Protein AF-A0A7R9VD72-F1 (afdb_monomer_lite)

pLDDT: mean 83.57, std 15.91, range [37.59, 98.44]

Foldseek 3Di:
DLQKKKWQDDFQPPPDQVLVQVLLVVLFPAGFPDKDWQFPLLVLVVLVVQLVVLLVLLCVLLPDPCPPSPDLVVLVVSLVVSVVVVVVVVVVPPDDDPDPPDPVCPPCVVPPSPDRSVVSSVSNVVSVVVSVVSVPDDTTTRMMMIGTPDSVSVVSSCVLLVDDVVCLVVVPLVPDDPSSASVSGRTDMDDDDDPVPDPSSCSNPDVVNVVVVVVVVVVVVVVVVVVVVVVVVVVVVVVVVVVVD

Radius of gyration: 28.64 Å; chains: 1; bounding box: 85×30×78 Å

Secondary structure (DSSP, 8-state):
--SEEEESS--TT---HHHHHHHHHTT-SSPEEEEEEEE--HHHHHHHHHHHHHHHHHHHHS-S--S--S-HHHHHHHHHHHHHHHHHHHHT--SS-TT-SSSHHHHHGGG-TT--HHHHHHHHHHHHHHHHHHHTSPPPEEEEEEEESSHHHHHHHHHHT---HHHHHHT-GGGS-GGGEETTEE--EEPPPPGGG--GGGTT--HHHHHHHHHHHHHHHHHHHHHHHHHHHHHHHHHHHHHT-

Organism: NCBI:txid2749911

Sequence (245 aa):
ADYTVRVRNPPPDAYDPDVWKEYFEQFSEGPVTAVTVALDNAPLLSALVQRRMYTEKLRLKISGSVEDMDNPERVTEKVKAHIRDRESKGASGVCGGHIWKPVKSCIFHPMGLFLPAEELVKHIVKWTNKVKELQKRKYKVVNVFVTFEMKKDQILALESTAVSQINLWKKKADAVHFDALFDGKLLDVSKPKEPSTIRWMDLHVKIGKKLGLWLFTLFVMFCIMAVASYVFSLVRDYSIIFYSA

Structure (mmCIF, N/CA/C/O backbone):
data_AF-A0A7R9VD72-F1
#
_entry.id   AF-A0A7R9VD72-F1
#
loop_
_atom_site.group_PDB
_atom_site.id
_atom_site.type_symbol
_atom_site.label_atom_id
_atom_site.label_alt_id
_atom_site.label_comp_id
_atom_site.label_asym_id
_atom_site.label_entity_id
_atom_site.label_seq_id
_atom_site.pdbx_PDB_ins_code
_atom_site.Cartn_x
_atom_site.Cartn_y
_atom_site.Cartn_z
_atom_site.occupancy
_atom_site.B_iso_or_equiv
_atom_site.auth_seq_id
_atom_site.auth_comp_id
_atom_site.auth_asym_id
_atom_site.auth_atom_id
_atom_site.pdbx_PDB_model_num
ATOM 1 N N . ALA A 1 1 ? -6.353 13.989 8.786 1.00 75.50 1 ALA A N 1
ATOM 2 C CA . ALA A 1 1 ? -7.654 13.301 8.646 1.00 75.50 1 ALA A CA 1
ATOM 3 C C . ALA A 1 1 ? -8.323 13.322 10.010 1.00 75.50 1 ALA A C 1
ATOM 5 O O . ALA A 1 1 ? -7.960 12.541 10.884 1.00 75.50 1 ALA A O 1
ATOM 6 N N . ASP A 1 2 ? -9.185 14.312 10.228 1.00 88.75 2 ASP A N 1
ATOM 7 C CA . ASP A 1 2 ? -9.681 14.667 11.567 1.00 88.75 2 ASP A CA 1
ATOM 8 C C . ASP A 1 2 ? -10.985 13.978 11.957 1.00 88.75 2 ASP A C 1
ATOM 10 O O . ASP A 1 2 ? -11.437 14.136 13.079 1.00 88.75 2 ASP A O 1
ATOM 14 N N . TYR A 1 3 ? -11.535 13.172 11.055 1.00 94.75 3 TYR A N 1
ATOM 15 C CA . TYR A 1 3 ? -12.780 12.433 11.253 1.00 94.75 3 TYR A CA 1
ATOM 16 C C . TYR A 1 3 ? -12.584 10.926 11.111 1.00 94.75 3 TYR A C 1
ATOM 18 O O . TYR A 1 3 ? -13.532 10.163 11.198 1.00 94.75 3 TYR A O 1
ATOM 26 N N . THR A 1 4 ? -11.355 10.478 10.849 1.00 95.75 4 THR A N 1
ATOM 27 C CA . THR A 1 4 ? -11.080 9.083 10.505 1.00 95.75 4 THR A CA 1
ATOM 28 C C . THR A 1 4 ? -10.241 8.424 11.582 1.00 95.75 4 THR A C 1
ATOM 30 O O . THR A 1 4 ? -9.308 9.021 12.121 1.00 95.75 4 THR A O 1
ATOM 33 N N . VAL A 1 5 ? -10.529 7.162 11.843 1.00 95.56 5 VAL A N 1
ATOM 34 C CA . VAL A 1 5 ? -9.764 6.267 12.698 1.00 95.56 5 VAL A CA 1
ATOM 35 C C . VAL A 1 5 ? -9.213 5.127 11.846 1.00 95.56 5 VAL A C 1
ATOM 37 O O . VAL A 1 5 ? -9.837 4.709 10.874 1.00 95.56 5 VAL A O 1
ATOM 40 N N . ARG A 1 6 ? -8.009 4.646 12.167 1.00 95.50 6 ARG A N 1
ATOM 41 C CA . ARG A 1 6 ? -7.359 3.540 11.460 1.00 95.50 6 ARG A CA 1
ATOM 42 C C . ARG A 1 6 ? -7.110 2.364 12.389 1.00 95.50 6 ARG A C 1
ATOM 44 O O . ARG A 1 6 ? -6.358 2.495 13.352 1.00 95.50 6 ARG A O 1
ATOM 51 N N . VAL A 1 7 ? -7.599 1.202 11.980 1.00 95.06 7 VAL A N 1
ATOM 52 C CA . VAL A 1 7 ? -7.290 -0.108 12.560 1.00 95.06 7 VAL A CA 1
ATOM 53 C C . VAL A 1 7 ? -6.115 -0.733 11.806 1.00 95.06 7 VAL A C 1
ATOM 55 O O . VAL A 1 7 ? -6.145 -0.819 10.576 1.00 95.06 7 VAL A O 1
ATOM 58 N N . ARG A 1 8 ? -5.058 -1.148 12.516 1.00 92.00 8 ARG A N 1
ATOM 59 C CA . ARG A 1 8 ? -3.802 -1.670 11.924 1.00 92.00 8 ARG A CA 1
ATOM 60 C C . ARG A 1 8 ? -3.663 -3.188 11.939 1.00 92.00 8 ARG A C 1
ATOM 62 O O . ARG A 1 8 ? -2.803 -3.725 11.244 1.00 92.00 8 ARG A O 1
ATOM 69 N N . ASN A 1 9 ? -4.450 -3.875 12.757 1.00 92.38 9 ASN A N 1
ATOM 70 C CA . ASN A 1 9 ? -4.380 -5.322 12.957 1.00 92.38 9 ASN A CA 1
ATOM 71 C C . ASN A 1 9 ? -5.759 -6.013 12.818 1.00 92.38 9 ASN A C 1
ATOM 73 O O . ASN A 1 9 ? -6.067 -6.887 13.637 1.00 92.38 9 ASN A O 1
ATOM 77 N N . PRO A 1 10 ? -6.580 -5.685 11.803 1.00 94.25 10 PRO A N 1
ATOM 78 C CA . PRO A 1 10 ? -7.885 -6.320 11.631 1.00 94.25 10 PRO A CA 1
ATOM 79 C C . PRO A 1 10 ? -7.757 -7.853 11.502 1.00 94.25 10 PRO A C 1
ATOM 81 O O . PRO A 1 10 ? -6.678 -8.365 11.156 1.00 94.25 10 PRO A O 1
ATOM 84 N N . PRO A 1 11 ? -8.807 -8.629 11.820 1.00 94.06 11 PRO A N 1
ATOM 85 C CA . PRO A 1 11 ? -8.887 -10.025 11.401 1.00 94.06 11 PRO A CA 1
ATOM 86 C C . PRO A 1 11 ? -8.722 -10.135 9.872 1.00 94.06 11 PRO A C 1
ATOM 88 O O . PRO A 1 11 ? -9.190 -9.264 9.137 1.00 94.06 11 PRO A O 1
ATOM 91 N N . PRO A 1 12 ? -7.997 -11.149 9.365 1.00 93.44 12 PRO A N 1
ATOM 92 C CA . PRO A 1 12 ? -7.637 -11.234 7.947 1.00 93.44 12 PRO A CA 1
ATOM 93 C C . PRO A 1 12 ? -8.834 -11.465 7.011 1.00 93.44 12 PRO A C 1
ATOM 95 O O . PRO A 1 12 ? -8.685 -11.309 5.799 1.00 93.44 12 PRO A O 1
ATOM 98 N N . ASP A 1 13 ? -9.966 -11.869 7.571 1.00 94.25 13 ASP A N 1
ATOM 99 C CA . ASP A 1 13 ? -11.222 -12.285 6.957 1.00 94.25 13 ASP A CA 1
ATOM 100 C C . ASP A 1 13 ? -12.393 -11.320 7.213 1.00 94.25 13 ASP A C 1
ATOM 102 O O . ASP A 1 13 ? -13.475 -11.519 6.666 1.00 94.25 13 ASP A O 1
ATOM 106 N N . ALA A 1 14 ? -12.168 -10.238 7.961 1.00 94.38 14 ALA A N 1
ATOM 107 C CA . ALA A 1 14 ? -13.169 -9.212 8.247 1.00 94.38 14 ALA A CA 1
ATOM 108 C C . ALA A 1 14 ? -13.360 -8.246 7.059 1.00 94.38 14 ALA A C 1
ATOM 110 O O . ALA A 1 14 ? -12.967 -7.077 7.111 1.00 94.38 14 ALA A O 1
ATOM 111 N N . TYR A 1 15 ? -13.916 -8.763 5.959 1.00 95.31 15 TYR A N 1
ATOM 112 C CA . TYR A 1 15 ? -14.168 -8.021 4.715 1.00 95.31 15 TYR A CA 1
ATOM 113 C C . TYR A 1 15 ? -15.406 -7.131 4.764 1.00 95.31 15 TYR A C 1
ATOM 115 O O . TYR A 1 15 ? -15.494 -6.191 3.976 1.00 95.31 15 TYR A O 1
ATOM 123 N N . ASP A 1 16 ? -16.352 -7.471 5.634 1.00 96.25 16 ASP A N 1
ATOM 124 C CA . ASP A 1 16 ? -17.666 -6.852 5.678 1.00 96.25 16 ASP A CA 1
ATOM 125 C C . ASP A 1 16 ? -17.593 -5.464 6.338 1.00 96.25 16 ASP A C 1
ATOM 127 O O . ASP A 1 16 ? -17.246 -5.380 7.519 1.00 96.25 16 ASP A O 1
ATOM 131 N N . PRO A 1 17 ? -17.855 -4.369 5.599 1.00 96.50 17 PRO A N 1
ATOM 132 C CA . PRO A 1 17 ? -17.831 -3.023 6.159 1.00 96.50 17 PRO A CA 1
ATOM 133 C C . PRO A 1 17 ? -18.926 -2.791 7.205 1.00 96.50 17 PRO A C 1
ATOM 135 O O . PRO A 1 17 ? -18.719 -1.948 8.078 1.00 96.50 17 PRO A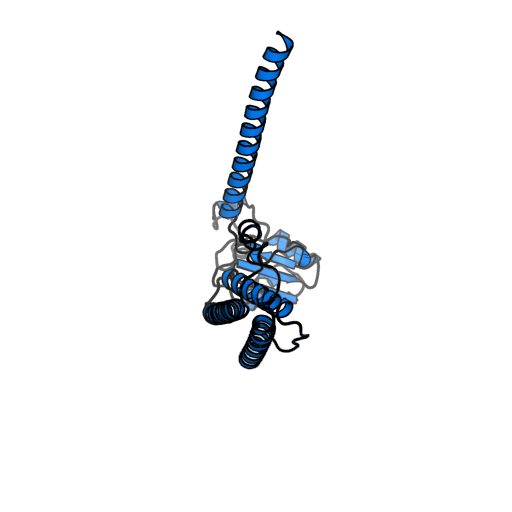 O 1
ATOM 138 N N . ASP A 1 18 ? -20.041 -3.521 7.149 1.00 96.50 18 ASP A N 1
ATOM 139 C CA . ASP A 1 18 ? -21.180 -3.302 8.044 1.00 96.50 18 ASP A CA 1
ATOM 140 C C . ASP A 1 18 ? -20.850 -3.759 9.471 1.00 96.50 18 ASP A C 1
ATOM 142 O O . ASP A 1 18 ? -21.101 -3.030 10.426 1.00 96.50 18 ASP A O 1
ATOM 146 N N . VAL A 1 19 ? -20.119 -4.868 9.619 1.00 96.00 19 VAL A N 1
ATOM 147 C CA . VAL A 1 19 ? -19.618 -5.344 10.924 1.00 96.00 19 VAL A CA 1
ATOM 148 C C . VAL A 1 19 ? -18.693 -4.313 11.584 1.00 96.00 19 VAL A C 1
ATOM 150 O O . VAL A 1 19 ? -18.737 -4.087 12.793 1.00 96.00 19 VAL A O 1
ATOM 153 N N . TRP A 1 20 ? -17.843 -3.652 10.792 1.00 96.25 20 TRP A N 1
ATOM 154 C CA . TRP A 1 20 ? -16.991 -2.572 11.296 1.00 96.25 20 TRP A CA 1
ATOM 155 C C . TRP A 1 20 ? -17.803 -1.341 11.681 1.00 96.25 20 TRP A C 1
ATOM 157 O O . TRP A 1 20 ? -17.472 -0.676 12.659 1.00 96.25 20 TRP A O 1
ATOM 167 N N . LYS A 1 21 ? -18.840 -1.027 1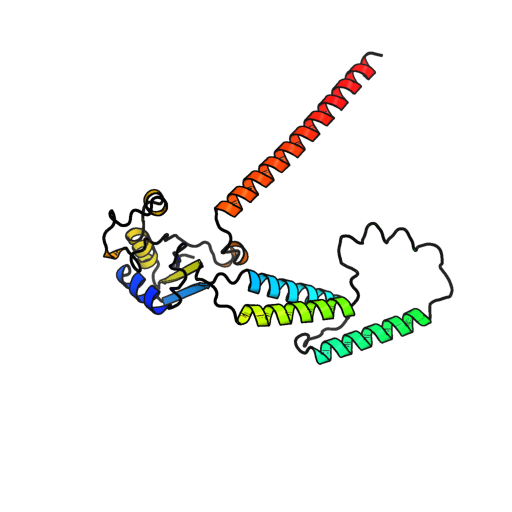0.905 1.00 96.31 21 LYS A N 1
ATOM 168 C CA . LYS A 1 21 ? -19.733 0.092 11.172 1.00 96.31 21 LYS A CA 1
ATOM 169 C C . LYS A 1 21 ? -20.440 -0.101 12.515 1.00 96.31 21 LYS A C 1
ATOM 171 O O . LYS A 1 21 ? -20.259 0.733 13.394 1.00 96.31 21 LYS A O 1
ATOM 176 N N . GLU A 1 22 ? -21.122 -1.229 12.699 1.00 95.00 22 GLU A N 1
ATOM 177 C CA . GLU A 1 22 ? -21.830 -1.582 13.938 1.00 95.00 22 GLU A CA 1
ATOM 178 C C . GLU A 1 22 ? -20.897 -1.551 15.155 1.00 95.00 22 GLU A C 1
ATOM 180 O O . GLU A 1 22 ? -21.218 -0.961 16.186 1.00 95.00 22 GLU A O 1
ATOM 185 N N . TYR A 1 23 ? -19.692 -2.115 15.018 1.00 94.88 23 TYR A N 1
ATOM 186 C CA . TYR A 1 23 ? -18.709 -2.108 16.098 1.00 94.88 23 TYR A CA 1
ATOM 187 C C . TYR A 1 23 ? -18.242 -0.702 16.485 1.00 94.88 23 TYR A C 1
ATOM 189 O O . TYR A 1 23 ? -17.965 -0.466 17.654 1.00 94.88 23 TYR A O 1
ATOM 197 N N . PHE A 1 24 ? -18.079 0.227 15.541 1.00 95.19 24 PHE A N 1
ATOM 198 C CA . PHE A 1 24 ? -17.607 1.574 15.874 1.00 95.19 24 PHE A CA 1
ATOM 199 C C . PHE A 1 24 ? -18.732 2.524 16.288 1.00 95.19 24 PHE A C 1
ATOM 201 O O . PHE A 1 24 ? -18.457 3.464 17.031 1.00 95.19 24 PHE A O 1
ATOM 208 N N . GLU A 1 25 ? -19.974 2.252 15.884 1.00 95.12 25 GLU A N 1
ATOM 209 C CA . GLU A 1 25 ? -21.150 3.019 16.310 1.00 95.12 25 GLU A CA 1
ATOM 210 C C . GLU A 1 25 ? -21.431 2.889 17.812 1.00 95.12 25 GLU A C 1
ATOM 212 O O . GLU A 1 25 ? -21.937 3.829 18.411 1.00 95.12 25 GLU A O 1
ATOM 217 N N . GLN A 1 26 ? -21.020 1.797 18.469 1.00 93.50 26 GLN A N 1
ATOM 218 C CA . GLN A 1 26 ? -21.159 1.674 19.931 1.00 93.50 26 GLN A CA 1
ATOM 219 C C . GLN A 1 26 ? -20.273 2.660 20.721 1.00 93.50 26 GLN A C 1
ATOM 221 O O . GLN A 1 26 ? -20.503 2.889 21.908 1.00 93.50 26 GLN A O 1
ATOM 226 N N . PHE A 1 27 ? -19.238 3.218 20.083 1.00 91.50 27 PHE A N 1
ATOM 227 C CA . PHE A 1 27 ? -18.280 4.137 20.705 1.00 91.50 27 PHE A CA 1
ATOM 228 C C . PHE A 1 27 ? -18.488 5.600 20.290 1.00 91.50 27 PHE A C 1
ATOM 230 O O . PHE A 1 27 ? -17.709 6.466 20.698 1.00 91.50 27 PHE A O 1
ATOM 237 N N . SER A 1 28 ? -19.502 5.879 19.469 1.00 91.88 28 SER A N 1
ATOM 238 C CA . SER A 1 28 ? -19.842 7.218 18.993 1.00 91.88 28 SER A CA 1
ATOM 239 C C . SER A 1 28 ? -21.269 7.600 19.369 1.00 91.88 28 SER A C 1
ATOM 241 O O . SER A 1 28 ? -22.138 6.753 19.538 1.00 91.88 28 SER A O 1
ATOM 243 N N . GLU A 1 29 ? -21.518 8.902 19.510 1.00 91.62 29 GLU A N 1
ATOM 244 C CA . GLU A 1 29 ? -22.884 9.414 19.676 1.00 91.62 29 GLU A CA 1
ATOM 245 C C . GLU A 1 29 ? -23.566 9.578 18.306 1.00 91.62 29 GLU A C 1
ATOM 247 O O . GLU A 1 29 ? -24.786 9.456 18.196 1.00 91.62 29 GLU A O 1
ATOM 252 N N . GLY A 1 30 ? -22.775 9.859 17.262 1.00 91.94 30 GLY A N 1
ATOM 253 C CA . GLY A 1 30 ? -23.219 9.979 15.875 1.00 91.94 30 GLY A CA 1
ATOM 254 C C . GLY A 1 30 ? -23.002 8.717 15.025 1.00 91.94 30 GLY A C 1
ATOM 255 O O . GLY A 1 30 ? -22.316 7.779 15.447 1.00 91.94 30 GLY A O 1
ATOM 256 N N . PRO A 1 31 ? -23.561 8.695 13.799 1.00 94.44 31 PRO A N 1
ATOM 257 C CA . PRO A 1 31 ? -23.407 7.581 12.873 1.00 94.44 31 PRO A CA 1
ATOM 258 C C . PRO A 1 31 ? -22.009 7.538 12.242 1.00 94.44 31 PRO A C 1
ATOM 260 O O . PRO A 1 31 ? -21.349 8.558 12.005 1.00 94.44 31 PRO A O 1
ATOM 263 N N . VAL A 1 32 ? -21.576 6.333 11.872 1.00 96.31 32 VAL A N 1
ATOM 264 C CA . VAL A 1 32 ? -20.370 6.145 11.059 1.00 96.31 32 VAL A CA 1
ATOM 265 C C . VAL A 1 32 ? -20.712 6.424 9.593 1.00 96.31 32 VAL A C 1
ATOM 267 O O . VAL A 1 32 ? -21.549 5.755 8.986 1.00 96.31 32 VAL A O 1
ATOM 270 N N . THR A 1 33 ? -20.038 7.411 8.996 1.00 96.00 33 THR A N 1
ATOM 271 C CA . THR A 1 33 ? -20.308 7.875 7.627 1.00 96.00 33 THR A CA 1
ATOM 272 C C . THR A 1 33 ? -19.800 6.904 6.568 1.00 96.00 33 THR A C 1
ATOM 274 O O . THR A 1 33 ? -20.470 6.664 5.566 1.00 96.00 33 THR A O 1
ATOM 277 N N . ALA A 1 34 ? -18.583 6.382 6.742 1.00 96.19 34 ALA A N 1
ATOM 278 C CA . ALA A 1 34 ? -17.965 5.514 5.747 1.00 96.19 34 ALA A CA 1
ATOM 279 C C . ALA A 1 34 ? -16.928 4.580 6.367 1.00 96.19 34 ALA A C 1
ATOM 281 O O . ALA A 1 34 ? -16.115 4.989 7.197 1.00 96.19 34 ALA A O 1
ATOM 282 N N . VAL A 1 35 ? -16.890 3.345 5.871 1.00 97.19 35 VAL A N 1
ATOM 283 C CA . VAL A 1 35 ? -15.866 2.354 6.208 1.00 97.19 35 VAL A CA 1
ATOM 284 C C . VAL A 1 35 ? -15.105 1.984 4.942 1.00 97.19 35 VAL A C 1
ATOM 286 O O . VAL A 1 35 ? -15.683 1.607 3.928 1.00 97.19 35 VAL A O 1
ATOM 289 N N . THR A 1 36 ? -13.780 2.096 4.988 1.00 95.75 36 THR A N 1
ATOM 290 C CA . THR A 1 36 ? -12.881 1.696 3.903 1.00 95.75 36 THR A CA 1
ATOM 291 C C . THR A 1 36 ? -11.971 0.570 4.372 1.00 95.75 36 THR A C 1
ATOM 293 O O . THR A 1 36 ? -11.089 0.765 5.211 1.00 95.75 36 THR A O 1
ATOM 296 N N . VAL A 1 37 ? -12.149 -0.610 3.783 1.00 96.12 37 VAL A N 1
ATOM 297 C CA . VAL A 1 37 ? -11.354 -1.806 4.078 1.00 96.12 37 VAL A CA 1
ATOM 298 C C . VAL A 1 37 ? -10.177 -1.892 3.101 1.00 96.12 37 VAL A C 1
ATOM 300 O O . VAL A 1 37 ? -10.349 -2.067 1.897 1.00 96.12 37 VAL A O 1
ATOM 303 N N . ALA A 1 38 ? -8.953 -1.758 3.610 1.00 94.25 38 ALA A N 1
ATOM 304 C CA . ALA A 1 38 ? -7.732 -1.836 2.818 1.00 94.25 38 ALA A CA 1
ATOM 305 C C . ALA A 1 38 ? -7.185 -3.271 2.776 1.00 94.25 38 ALA A C 1
ATOM 307 O O . ALA A 1 38 ? -6.832 -3.864 3.803 1.00 94.25 38 ALA A O 1
ATOM 308 N N . LEU A 1 39 ? -7.063 -3.798 1.558 1.00 95.12 39 LEU A N 1
ATOM 309 C CA . LEU A 1 39 ? -6.617 -5.160 1.269 1.00 95.12 39 LEU A CA 1
ATOM 310 C C . LEU A 1 39 ? -5.103 -5.245 1.014 1.00 95.12 39 LEU A C 1
ATOM 312 O O . LEU A 1 39 ? -4.484 -4.291 0.544 1.00 95.12 39 LEU A O 1
ATOM 316 N N . ASP A 1 40 ? -4.513 -6.421 1.237 1.00 93.88 40 ASP A N 1
ATOM 317 C CA . ASP A 1 40 ? -3.104 -6.733 0.939 1.00 93.88 40 ASP A CA 1
ATOM 318 C C . ASP A 1 40 ? -2.852 -6.968 -0.562 1.00 93.88 40 ASP A C 1
ATOM 320 O O . ASP A 1 40 ? -2.325 -7.998 -0.989 1.00 93.88 40 ASP A O 1
ATOM 324 N N . ASN A 1 41 ? -3.274 -6.031 -1.407 1.00 94.38 41 ASN A N 1
ATOM 325 C CA . ASN A 1 41 ? -3.172 -6.145 -2.860 1.00 94.38 41 ASN A CA 1
ATOM 326 C C . ASN A 1 41 ? -1.850 -5.585 -3.419 1.00 94.38 41 ASN A C 1
ATOM 328 O O . ASN A 1 41 ? -1.761 -5.267 -4.605 1.00 94.38 41 ASN A O 1
ATOM 332 N N . ALA A 1 42 ? -0.790 -5.514 -2.606 1.00 92.25 42 ALA A N 1
ATOM 333 C CA . ALA A 1 42 ? 0.510 -4.982 -3.021 1.00 92.25 42 ALA A CA 1
ATOM 334 C C . ALA A 1 42 ? 1.085 -5.635 -4.301 1.00 92.25 42 ALA A C 1
ATOM 336 O O . ALA A 1 42 ? 1.579 -4.898 -5.159 1.00 92.25 42 ALA A O 1
ATOM 337 N N . PRO A 1 43 ? 0.980 -6.966 -4.518 1.00 92.81 43 PRO A N 1
ATOM 338 C CA . PRO A 1 43 ? 1.405 -7.581 -5.779 1.00 92.81 43 PRO A CA 1
ATOM 339 C C . PRO A 1 43 ? 0.594 -7.113 -6.995 1.00 92.81 43 PRO A C 1
ATOM 341 O O . PRO A 1 43 ? 1.127 -7.030 -8.098 1.00 92.81 43 PRO A O 1
ATOM 344 N N . LEU A 1 44 ? -0.696 -6.817 -6.811 1.00 95.12 44 LEU A N 1
ATOM 345 C CA . LEU A 1 44 ? -1.557 -6.303 -7.878 1.00 95.12 44 LEU A CA 1
ATOM 346 C C . LEU A 1 44 ? -1.197 -4.857 -8.208 1.00 95.12 44 LEU A C 1
ATOM 348 O O . LEU A 1 44 ? -1.037 -4.521 -9.378 1.00 95.12 44 LEU A O 1
ATOM 352 N N . LEU A 1 45 ? -1.009 -4.021 -7.184 1.00 93.81 45 LEU A N 1
ATOM 353 C CA . LEU A 1 45 ? -0.583 -2.634 -7.360 1.00 93.81 45 LEU A CA 1
ATOM 354 C C . LEU A 1 45 ? 0.773 -2.553 -8.066 1.00 93.81 45 LEU A C 1
ATOM 356 O O . LEU A 1 45 ? 0.924 -1.770 -9.001 1.00 93.81 45 LEU A O 1
ATOM 360 N N . SER A 1 46 ? 1.744 -3.387 -7.684 1.00 92.44 46 SER A N 1
ATOM 361 C CA . SER A 1 46 ? 3.046 -3.411 -8.355 1.00 92.44 46 SER A CA 1
ATOM 362 C C . SER A 1 46 ? 2.927 -3.865 -9.812 1.00 92.44 46 SER A C 1
ATOM 364 O O . SER A 1 46 ? 3.520 -3.236 -10.684 1.00 92.44 46 SER A O 1
ATOM 366 N N . ALA A 1 47 ? 2.104 -4.875 -10.112 1.00 95.12 47 ALA A N 1
ATOM 367 C CA . ALA A 1 47 ? 1.842 -5.303 -11.486 1.00 95.12 47 ALA A CA 1
ATOM 368 C C . ALA A 1 47 ? 1.172 -4.202 -12.334 1.00 95.12 47 ALA A C 1
ATOM 370 O O . ALA A 1 47 ? 1.553 -4.000 -13.489 1.00 95.12 47 ALA A O 1
ATOM 371 N N . LEU A 1 48 ? 0.223 -3.452 -11.763 1.00 94.62 48 LEU A N 1
ATOM 372 C CA . LEU A 1 48 ? -0.421 -2.308 -12.420 1.00 94.62 48 LEU A CA 1
ATOM 373 C C . LEU A 1 48 ? 0.571 -1.172 -12.694 1.00 94.62 48 LEU A C 1
ATOM 375 O O . LEU A 1 48 ? 0.576 -0.608 -13.788 1.00 94.62 48 LEU A O 1
ATOM 379 N N . VAL A 1 49 ? 1.443 -0.865 -11.731 1.00 93.56 49 VAL A N 1
ATOM 380 C CA . VAL A 1 49 ? 2.497 0.149 -11.888 1.00 93.56 49 VAL A CA 1
ATOM 381 C C . VAL A 1 49 ? 3.470 -0.258 -12.984 1.00 93.56 49 VAL A C 1
ATOM 383 O O . VAL A 1 49 ? 3.762 0.553 -13.857 1.00 93.56 49 VAL A O 1
ATOM 386 N N . GLN A 1 50 ? 3.915 -1.516 -12.998 1.00 93.50 50 GLN A N 1
ATOM 387 C CA . GLN A 1 50 ? 4.785 -2.028 -14.055 1.00 93.50 50 GLN A CA 1
ATOM 388 C C . GLN A 1 50 ? 4.105 -1.923 -15.423 1.00 93.50 50 GLN A C 1
ATOM 390 O O . GLN A 1 50 ? 4.691 -1.365 -16.350 1.00 93.50 50 GLN A O 1
ATOM 395 N N . ARG A 1 51 ? 2.840 -2.355 -15.545 1.00 93.19 51 ARG A N 1
ATOM 396 C CA . ARG A 1 51 ? 2.055 -2.185 -16.780 1.00 93.19 51 ARG A CA 1
ATOM 397 C C . ARG A 1 51 ? 2.038 -0.719 -17.223 1.00 93.19 51 ARG A C 1
ATOM 399 O O . ARG A 1 51 ? 2.347 -0.445 -18.383 1.00 93.19 51 ARG A O 1
ATOM 406 N N . ARG A 1 52 ? 1.738 0.218 -16.317 1.00 92.19 52 ARG A N 1
ATOM 407 C CA . ARG A 1 52 ? 1.722 1.660 -16.614 1.00 92.19 52 ARG A CA 1
ATOM 408 C C . ARG A 1 52 ? 3.091 2.156 -17.077 1.00 92.19 52 ARG A C 1
ATOM 410 O O . ARG A 1 52 ? 3.171 2.821 -18.100 1.00 92.19 52 ARG A O 1
ATOM 417 N N . MET A 1 53 ? 4.171 1.773 -16.398 1.00 91.94 53 MET A N 1
ATOM 418 C CA . MET A 1 53 ? 5.535 2.161 -16.772 1.00 91.94 53 MET A CA 1
ATOM 419 C C . MET A 1 53 ? 5.914 1.701 -18.185 1.00 91.94 53 MET A C 1
ATOM 421 O O . MET A 1 53 ? 6.448 2.493 -18.958 1.00 91.94 53 MET A O 1
ATOM 425 N N . TYR A 1 54 ? 5.646 0.441 -18.547 1.00 90.44 54 TYR A N 1
ATOM 426 C CA . TYR A 1 54 ? 5.940 -0.053 -19.900 1.00 90.44 54 TYR A CA 1
ATOM 427 C C . TYR A 1 54 ? 5.051 0.598 -20.964 1.00 90.44 54 TYR A C 1
ATOM 429 O O . TYR A 1 54 ? 5.527 0.879 -22.062 1.00 90.44 54 TYR A O 1
ATOM 437 N N . THR A 1 55 ? 3.794 0.887 -20.622 1.00 87.69 55 THR A N 1
ATOM 438 C CA . THR A 1 55 ? 2.852 1.596 -21.501 1.00 87.69 55 THR A CA 1
ATOM 439 C C . THR A 1 55 ? 3.342 3.014 -21.793 1.00 87.69 55 THR A C 1
ATOM 441 O O . THR A 1 55 ? 3.412 3.402 -22.955 1.00 87.69 55 THR A O 1
ATOM 444 N N . GLU A 1 56 ? 3.783 3.759 -20.776 1.00 87.44 56 GLU A N 1
ATOM 445 C CA . GLU A 1 56 ? 4.350 5.101 -20.971 1.00 87.44 56 GLU A CA 1
ATOM 446 C C . GLU A 1 56 ? 5.664 5.063 -21.763 1.00 87.44 56 GLU A C 1
ATOM 448 O O . GLU A 1 56 ? 5.865 5.865 -22.672 1.00 87.44 56 GLU A O 1
ATOM 453 N N . LYS A 1 57 ? 6.544 4.083 -21.509 1.00 87.31 57 LYS A N 1
ATOM 454 C CA . LYS A 1 57 ? 7.761 3.893 -22.322 1.00 87.31 57 LYS A CA 1
ATOM 455 C C . LYS A 1 57 ? 7.439 3.642 -23.794 1.00 87.31 57 LYS A C 1
ATOM 457 O O . LYS A 1 57 ? 8.153 4.131 -24.667 1.00 87.31 57 LYS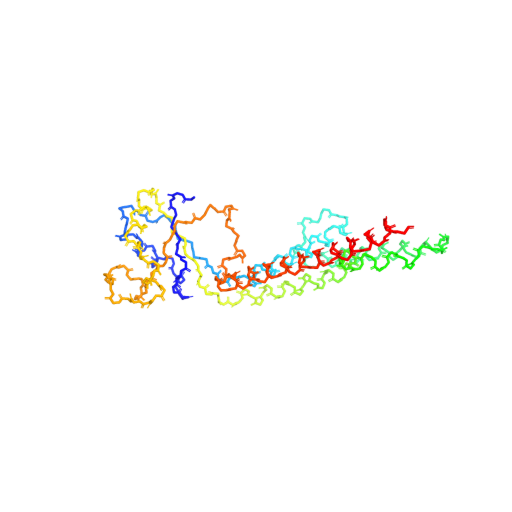 A O 1
ATOM 462 N N . LEU A 1 58 ? 6.384 2.877 -24.070 1.00 86.38 58 LEU A N 1
ATOM 463 C CA . LEU A 1 58 ? 5.930 2.619 -25.432 1.00 86.38 58 LEU A CA 1
ATOM 464 C C . LEU A 1 58 ? 5.340 3.885 -26.067 1.00 86.38 58 LEU A C 1
ATOM 466 O O . LEU A 1 58 ? 5.679 4.199 -27.207 1.00 86.38 58 LEU A O 1
ATOM 470 N N . ARG A 1 59 ? 4.536 4.643 -25.311 1.00 84.44 59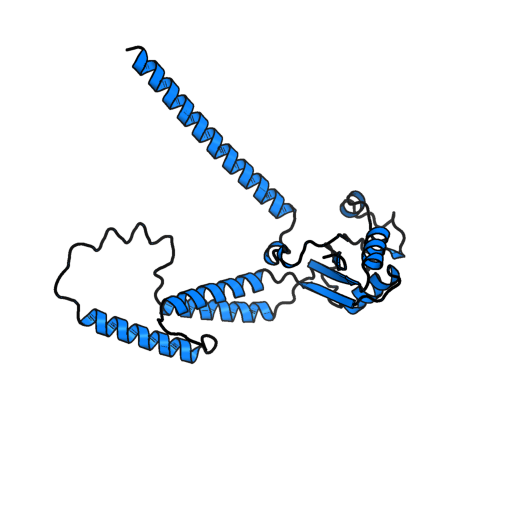 ARG A N 1
ATOM 471 C CA . ARG A 1 59 ? 3.960 5.928 -25.733 1.00 84.44 59 ARG A CA 1
ATOM 472 C C . ARG A 1 59 ? 5.032 6.949 -26.110 1.00 84.44 59 ARG A C 1
ATOM 474 O O . ARG A 1 59 ? 4.887 7.641 -27.106 1.00 84.44 59 ARG A O 1
ATOM 481 N N . LEU A 1 60 ? 6.123 7.022 -25.348 1.00 84.12 60 LEU A N 1
ATOM 482 C CA . LEU A 1 60 ? 7.240 7.922 -25.653 1.00 84.12 60 LEU A CA 1
ATOM 483 C C . LEU A 1 60 ? 7.988 7.532 -26.940 1.00 84.12 60 LEU A C 1
ATOM 485 O O . LEU A 1 60 ? 8.552 8.403 -27.596 1.00 84.12 60 LEU A O 1
ATOM 489 N N . LYS A 1 61 ? 8.011 6.243 -27.307 1.00 81.25 61 LYS A N 1
ATOM 490 C CA . LYS A 1 61 ? 8.690 5.759 -28.525 1.00 81.25 61 LYS A CA 1
ATOM 491 C C . LYS A 1 61 ? 7.845 5.905 -29.780 1.00 81.25 61 LYS A C 1
ATOM 493 O O . LYS A 1 61 ? 8.364 6.255 -30.835 1.00 81.25 61 LYS A O 1
ATOM 498 N N . ILE A 1 62 ? 6.558 5.601 -29.677 1.00 78.94 62 ILE A N 1
ATOM 499 C CA . ILE A 1 62 ? 5.623 5.736 -30.786 1.00 78.94 62 ILE A CA 1
ATOM 500 C C . ILE A 1 62 ? 5.109 7.168 -30.723 1.00 78.94 62 ILE A C 1
ATOM 502 O O . ILE A 1 62 ? 4.125 7.436 -30.044 1.00 78.94 62 ILE A O 1
ATOM 506 N N . SER A 1 63 ? 5.821 8.094 -31.370 1.00 63.94 63 SER A N 1
ATOM 507 C CA . SER A 1 63 ? 5.456 9.512 -31.446 1.00 63.94 63 SER A CA 1
ATOM 508 C C . SER A 1 63 ? 4.033 9.670 -31.992 1.00 63.94 63 SER A C 1
ATOM 510 O O . SER A 1 63 ? 3.803 9.678 -33.197 1.00 63.94 63 SER A O 1
ATOM 512 N N . GLY A 1 64 ? 3.063 9.744 -31.089 1.00 60.09 64 GLY A N 1
ATOM 513 C CA . GLY A 1 64 ? 1.653 9.902 -31.399 1.00 60.09 64 GLY A CA 1
ATOM 514 C C . GLY A 1 64 ? 0.860 10.046 -30.109 1.00 60.09 64 GLY A C 1
ATOM 515 O O . GLY A 1 64 ? 1.052 9.282 -29.162 1.00 60.09 64 GLY A O 1
ATOM 516 N N . SER A 1 65 ? -0.039 11.027 -30.057 1.00 52.75 65 SER A N 1
ATOM 517 C CA . SER A 1 65 ? -1.065 11.122 -29.020 1.00 52.75 65 SER A CA 1
ATOM 518 C C . SER A 1 65 ? -2.013 9.933 -29.177 1.00 52.75 65 SER A C 1
ATOM 520 O O . SER A 1 65 ? -3.026 9.990 -29.868 1.00 52.75 65 SER A O 1
ATOM 522 N N . VAL A 1 66 ? -1.631 8.787 -28.622 1.00 53.91 66 VAL A N 1
ATOM 523 C CA . VAL A 1 66 ? -2.480 7.603 -28.647 1.00 53.91 66 VAL A CA 1
ATOM 524 C C . VAL A 1 66 ? -3.440 7.715 -27.475 1.00 53.91 66 VAL A C 1
ATOM 526 O O . VAL A 1 66 ? -3.105 7.350 -26.354 1.00 53.91 66 VAL A O 1
ATOM 529 N N . GLU A 1 67 ? -4.629 8.235 -27.761 1.00 60.97 67 GLU A N 1
ATOM 530 C CA . GLU A 1 67 ? -5.775 8.268 -26.844 1.00 60.97 67 GLU A CA 1
ATOM 531 C C . GLU A 1 67 ? -6.278 6.860 -26.476 1.00 60.97 67 GLU A C 1
ATOM 533 O O . GLU A 1 67 ? -7.110 6.720 -25.591 1.00 60.97 67 GLU A O 1
ATOM 538 N N . ASP A 1 68 ? -5.746 5.806 -27.107 1.00 63.97 68 ASP A N 1
ATOM 539 C CA . ASP A 1 68 ? -6.301 4.456 -27.027 1.00 63.97 68 ASP A CA 1
ATOM 540 C C . ASP A 1 68 ? -5.210 3.364 -26.956 1.00 63.97 68 ASP A C 1
ATOM 542 O O . ASP A 1 68 ? -5.045 2.536 -27.853 1.00 63.97 68 ASP A O 1
ATOM 546 N N . MET A 1 69 ? -4.382 3.415 -25.904 1.00 66.00 69 MET A N 1
ATOM 547 C CA . MET A 1 69 ? -3.377 2.377 -25.585 1.00 66.00 69 MET A CA 1
ATOM 548 C C . MET A 1 69 ? -3.994 1.155 -24.878 1.00 66.00 69 MET A C 1
ATOM 550 O O . MET A 1 69 ? -3.281 0.197 -24.571 1.00 66.00 69 MET A O 1
ATOM 554 N N . ASP A 1 70 ? -5.300 1.186 -24.603 1.00 69.69 70 ASP A N 1
ATOM 555 C CA . ASP A 1 70 ? -6.018 0.100 -23.936 1.00 69.69 70 ASP A CA 1
ATOM 556 C C . ASP A 1 70 ? -6.492 -0.991 -24.908 1.00 69.69 70 ASP A C 1
ATOM 558 O O . ASP A 1 70 ? -6.713 -2.126 -24.478 1.00 69.69 70 ASP A O 1
ATOM 562 N N . ASN A 1 71 ? -6.559 -0.707 -26.217 1.00 76.88 71 ASN A N 1
ATOM 563 C CA . ASN A 1 71 ? -6.829 -1.720 -27.236 1.00 76.88 71 ASN A CA 1
ATOM 564 C C . ASN A 1 71 ? -5.524 -2.404 -27.717 1.00 76.88 71 ASN A C 1
ATOM 566 O O . ASN A 1 71 ? -4.721 -1.779 -28.422 1.00 76.88 71 ASN A O 1
ATOM 570 N N . PRO A 1 72 ? -5.299 -3.697 -27.398 1.00 71.88 72 PRO A N 1
ATOM 571 C CA . PRO A 1 72 ? -4.064 -4.397 -27.747 1.00 71.88 72 PRO A CA 1
ATOM 572 C C . PRO A 1 72 ? -3.849 -4.524 -29.261 1.00 71.88 72 PRO A C 1
ATOM 574 O O . PRO A 1 72 ? -2.704 -4.477 -29.710 1.00 71.88 72 PRO A O 1
ATOM 577 N N . GLU A 1 73 ? -4.914 -4.641 -30.056 1.00 76.50 73 GLU A N 1
ATOM 578 C CA . GLU A 1 73 ? -4.820 -4.792 -31.513 1.00 76.50 73 GLU A CA 1
ATOM 579 C C . GLU A 1 73 ? -4.291 -3.505 -32.151 1.00 76.50 73 GLU A C 1
ATOM 581 O O . GLU A 1 73 ? -3.266 -3.524 -32.838 1.00 76.50 73 GLU A O 1
ATOM 586 N N . ARG A 1 74 ? -4.883 -2.357 -31.795 1.00 78.56 74 ARG A N 1
ATOM 587 C CA . ARG A 1 74 ? -4.433 -1.028 -32.249 1.00 78.56 74 ARG A CA 1
ATOM 588 C C . ARG A 1 74 ? -2.987 -0.737 -31.857 1.00 78.56 74 ARG A C 1
ATOM 590 O O . ARG A 1 74 ? -2.226 -0.169 -32.644 1.00 78.56 74 ARG A O 1
ATOM 597 N N . VAL A 1 75 ? -2.582 -1.142 -30.652 1.00 78.56 75 VAL A N 1
ATOM 598 C CA . VAL A 1 75 ? -1.191 -1.006 -30.200 1.00 78.56 75 VAL A CA 1
ATOM 599 C C . VAL A 1 75 ? -0.259 -1.840 -31.080 1.00 78.56 75 VAL A C 1
ATOM 601 O O . VAL A 1 75 ? 0.765 -1.328 -31.532 1.00 78.56 75 VAL A O 1
ATOM 604 N N . THR A 1 76 ? -0.612 -3.093 -31.388 1.00 79.50 76 THR A N 1
ATOM 605 C CA . THR A 1 76 ? 0.224 -3.940 -32.255 1.00 79.50 76 THR A CA 1
ATOM 606 C C . THR A 1 76 ? 0.333 -3.413 -33.684 1.00 79.50 76 THR A C 1
ATOM 608 O O . THR A 1 76 ? 1.417 -3.473 -34.264 1.00 79.50 76 THR A O 1
ATOM 611 N N . GLU A 1 77 ? -0.735 -2.846 -34.246 1.00 83.38 77 GLU A N 1
ATOM 612 C CA . GLU A 1 77 ? -0.709 -2.228 -35.576 1.00 83.38 77 GLU A CA 1
ATOM 613 C C . GLU A 1 77 ? 0.216 -1.011 -35.626 1.00 83.38 77 GLU A C 1
ATOM 615 O O . GLU A 1 77 ? 1.052 -0.910 -36.527 1.00 83.38 77 GLU A O 1
ATOM 620 N N . LYS A 1 78 ? 0.136 -0.120 -34.629 1.00 82.31 78 LYS A N 1
ATOM 621 C CA . LYS A 1 78 ? 1.024 1.049 -34.531 1.00 82.31 78 LYS A CA 1
ATOM 622 C C . LYS A 1 78 ? 2.481 0.652 -34.338 1.00 82.31 78 LYS A C 1
ATOM 624 O O . LYS A 1 78 ? 3.364 1.257 -34.939 1.00 82.31 78 LYS A O 1
ATOM 629 N N . VAL A 1 79 ? 2.738 -0.390 -33.549 1.00 83.44 79 VAL A N 1
ATOM 630 C CA . VAL A 1 79 ? 4.087 -0.943 -33.367 1.00 83.44 79 VAL A CA 1
ATOM 631 C C . VAL A 1 79 ? 4.618 -1.484 -34.696 1.00 83.44 79 VAL A C 1
ATOM 633 O O . VAL A 1 79 ? 5.719 -1.118 -35.093 1.00 83.44 79 VAL A O 1
ATOM 636 N N . LYS A 1 80 ? 3.820 -2.260 -35.444 1.00 84.81 80 LYS A N 1
ATOM 637 C CA . LYS A 1 80 ? 4.181 -2.736 -36.794 1.00 84.81 80 LYS A CA 1
ATOM 638 C C . LYS A 1 80 ? 4.419 -1.588 -37.777 1.00 84.81 80 LYS A C 1
ATOM 640 O O . LYS A 1 80 ? 5.328 -1.667 -38.597 1.00 84.81 80 LYS A O 1
ATOM 645 N N . ALA A 1 81 ? 3.614 -0.527 -37.728 1.00 84.25 81 ALA A N 1
ATOM 646 C CA . ALA A 1 81 ? 3.820 0.665 -38.550 1.00 84.25 81 ALA A CA 1
ATOM 647 C C . ALA A 1 81 ? 5.145 1.368 -38.209 1.00 84.25 81 ALA A C 1
ATOM 649 O O . ALA A 1 81 ? 5.907 1.699 -39.111 1.00 84.25 81 ALA A O 1
ATOM 650 N N . HIS A 1 82 ? 5.459 1.513 -36.919 1.00 81.06 82 HIS A N 1
ATOM 651 C CA . HIS A 1 82 ? 6.718 2.094 -36.455 1.00 81.06 82 HIS A CA 1
ATOM 652 C C . HIS A 1 82 ? 7.944 1.257 -36.859 1.00 81.06 82 HIS A C 1
ATOM 654 O O . HIS A 1 82 ? 8.969 1.815 -37.241 1.00 81.06 82 HIS A O 1
ATOM 660 N N . ILE A 1 83 ? 7.841 -0.076 -36.822 1.00 82.31 83 ILE A N 1
ATOM 661 C CA . ILE A 1 83 ? 8.907 -0.980 -37.284 1.00 82.31 83 ILE A CA 1
ATOM 662 C C . ILE A 1 83 ? 9.143 -0.803 -38.783 1.00 82.31 83 ILE A C 1
ATOM 664 O O . ILE A 1 83 ? 10.280 -0.587 -39.189 1.00 82.31 83 ILE A O 1
ATOM 668 N N . ARG A 1 84 ? 8.073 -0.799 -39.589 1.00 83.25 84 ARG A N 1
ATOM 669 C CA . ARG A 1 84 ? 8.165 -0.578 -41.041 1.00 83.25 84 ARG A CA 1
ATOM 670 C C . ARG A 1 84 ? 8.811 0.765 -41.387 1.00 83.25 84 ARG A C 1
ATOM 672 O O . ARG A 1 84 ? 9.643 0.815 -42.284 1.00 83.25 84 ARG A O 1
ATOM 679 N N . ASP A 1 85 ? 8.471 1.833 -40.663 1.00 80.88 85 ASP A N 1
ATOM 680 C CA . ASP A 1 85 ? 9.089 3.158 -40.837 1.00 80.88 85 ASP A CA 1
ATOM 681 C C . ASP A 1 85 ? 10.575 3.174 -40.428 1.00 80.88 85 ASP A C 1
ATOM 683 O O . ASP A 1 85 ? 11.408 3.817 -41.065 1.00 80.88 85 ASP A O 1
ATOM 687 N N . ARG A 1 86 ? 10.947 2.422 -39.385 1.00 76.56 86 ARG A N 1
ATOM 688 C CA . ARG A 1 86 ? 12.352 2.254 -38.993 1.00 76.56 86 ARG A CA 1
ATOM 689 C C . ARG A 1 86 ? 13.142 1.458 -40.032 1.00 76.56 86 ARG A C 1
ATOM 691 O O . ARG A 1 86 ? 14.289 1.804 -40.301 1.00 76.56 86 ARG A O 1
ATOM 698 N N . GLU A 1 87 ? 12.562 0.399 -40.586 1.00 78.56 87 GLU A N 1
ATOM 699 C CA . GLU A 1 87 ? 13.191 -0.441 -41.609 1.00 78.56 87 GLU A CA 1
ATOM 700 C C . GLU A 1 87 ? 13.352 0.312 -42.933 1.00 78.56 87 GLU A C 1
ATOM 702 O O . GLU A 1 87 ? 14.433 0.275 -43.519 1.00 78.56 87 GLU A O 1
ATOM 707 N N . SER A 1 88 ? 12.342 1.079 -43.360 1.00 73.50 88 SER A N 1
ATOM 708 C CA . SER A 1 88 ? 12.424 1.907 -44.571 1.00 73.50 88 SER A CA 1
ATOM 709 C C . SER A 1 88 ? 13.485 3.008 -44.449 1.00 73.50 88 SER A C 1
ATOM 711 O O . SER A 1 88 ? 14.265 3.222 -45.377 1.00 73.50 88 SER A O 1
ATOM 713 N N . LYS A 1 89 ? 13.594 3.657 -43.281 1.00 66.00 89 LYS A N 1
ATOM 714 C CA . LYS A 1 89 ? 14.637 4.661 -42.998 1.00 66.00 89 LYS A CA 1
ATOM 715 C C . LYS A 1 89 ? 16.020 4.039 -42.782 1.00 66.00 89 LYS A C 1
ATOM 717 O O . LYS A 1 89 ? 17.026 4.647 -43.138 1.00 66.00 89 LYS A O 1
ATOM 722 N N . GLY A 1 90 ? 16.086 2.830 -42.226 1.00 54.66 90 GLY A N 1
ATOM 723 C CA . GLY A 1 90 ? 17.325 2.074 -42.025 1.00 54.66 90 GLY A CA 1
ATOM 724 C C . GLY A 1 90 ? 17.926 1.520 -43.320 1.00 54.66 90 GLY A C 1
ATOM 725 O O . GLY A 1 90 ? 19.145 1.395 -43.412 1.00 54.66 90 GLY A O 1
ATOM 726 N N . ALA A 1 91 ? 17.097 1.249 -44.331 1.00 49.66 91 ALA A N 1
ATOM 727 C CA . ALA A 1 91 ? 17.533 0.762 -45.639 1.00 49.66 91 ALA A CA 1
ATOM 728 C C . ALA A 1 91 ? 18.101 1.864 -46.559 1.00 49.66 91 ALA A C 1
ATOM 730 O O . ALA A 1 91 ? 18.840 1.554 -47.487 1.00 49.66 91 ALA A O 1
ATOM 731 N N . SER A 1 92 ? 17.826 3.147 -46.288 1.00 42.22 92 SER A N 1
ATOM 732 C CA . SER A 1 92 ? 18.280 4.277 -47.121 1.00 42.22 92 SER A CA 1
ATOM 733 C C . SER A 1 92 ? 19.550 4.984 -46.606 1.00 42.22 92 SER A C 1
ATOM 735 O O . SER A 1 92 ? 19.913 6.040 -47.120 1.00 42.22 92 SER A O 1
ATOM 737 N N . GLY A 1 93 ? 20.225 4.440 -45.585 1.00 42.25 93 GLY A N 1
ATOM 738 C CA . GLY A 1 93 ? 21.303 5.123 -44.851 1.00 42.25 93 GLY A CA 1
ATOM 739 C C . GLY A 1 93 ? 22.655 4.406 -44.808 1.00 42.25 93 GLY A C 1
ATOM 740 O O . GLY A 1 93 ? 23.432 4.656 -43.888 1.00 42.25 93 GLY A O 1
ATOM 741 N N . VAL A 1 94 ? 22.958 3.508 -45.751 1.00 43.41 94 VAL A N 1
ATOM 742 C CA . VAL A 1 94 ? 24.310 2.931 -45.902 1.00 43.41 94 VAL A CA 1
ATOM 743 C C . VAL A 1 94 ? 25.056 3.685 -46.998 1.00 43.41 94 VAL A C 1
ATOM 745 O O . VAL A 1 94 ? 25.276 3.155 -48.073 1.00 43.41 94 VAL A O 1
ATOM 748 N N . CYS A 1 95 ? 25.418 4.936 -46.714 1.00 39.78 95 CYS A N 1
ATOM 749 C CA . CYS A 1 95 ? 26.501 5.662 -47.381 1.00 39.78 95 CYS A CA 1
ATOM 750 C C . CYS A 1 95 ? 26.949 6.808 -46.458 1.00 39.78 95 CYS A C 1
ATOM 752 O O . CYS A 1 95 ? 26.332 7.866 -46.430 1.00 39.78 95 CYS A O 1
ATOM 754 N N . GLY A 1 96 ? 28.020 6.577 -45.690 1.00 39.75 96 GLY A N 1
ATOM 755 C CA . GLY A 1 96 ? 28.769 7.622 -44.979 1.00 39.75 96 GLY A CA 1
ATOM 756 C C . GLY A 1 96 ? 28.668 7.579 -43.452 1.00 39.75 96 GLY A C 1
ATOM 757 O O . GLY A 1 96 ? 27.759 8.157 -42.869 1.00 39.75 96 GLY A O 1
ATOM 758 N N . GLY A 1 97 ? 29.647 6.948 -42.789 1.00 37.59 97 GLY A N 1
ATOM 759 C CA . GLY A 1 97 ? 29.863 7.137 -41.346 1.00 37.59 97 GLY A CA 1
ATOM 760 C C . GLY A 1 97 ? 30.188 5.889 -40.522 1.00 37.59 97 GLY A C 1
ATOM 761 O O . GLY A 1 97 ? 29.701 5.748 -39.399 1.00 37.59 97 GLY A O 1
ATOM 762 N N . HIS A 1 98 ? 31.019 4.975 -41.026 1.00 43.88 98 HIS A N 1
ATOM 763 C CA . HIS A 1 98 ? 31.800 4.108 -40.140 1.00 43.88 98 HIS A CA 1
ATOM 764 C C . HIS A 1 98 ? 32.730 5.009 -39.316 1.00 43.88 98 HIS A C 1
ATOM 766 O O . HIS A 1 98 ? 33.550 5.660 -39.935 1.00 43.88 98 HIS A O 1
ATOM 772 N N . ILE A 1 99 ? 32.563 5.099 -37.986 1.00 45.25 99 ILE A N 1
ATOM 773 C CA . ILE A 1 99 ? 33.624 5.356 -36.968 1.00 45.25 99 ILE A CA 1
ATOM 774 C C . ILE A 1 99 ? 33.043 5.397 -35.525 1.00 45.25 99 ILE A C 1
ATOM 776 O O . ILE A 1 99 ? 33.767 5.131 -34.576 1.00 45.25 99 ILE A O 1
ATOM 780 N N . TRP A 1 100 ? 31.737 5.599 -35.292 1.00 43.56 100 TRP A N 1
ATOM 781 C CA . TRP A 1 100 ? 31.207 5.852 -33.924 1.00 43.56 100 TRP A CA 1
ATOM 782 C C . TRP A 1 100 ? 30.357 4.731 -33.278 1.00 43.56 100 TRP A C 1
ATOM 784 O O . TRP A 1 100 ? 29.378 5.029 -32.593 1.00 43.56 100 TRP A O 1
ATOM 794 N N . LYS A 1 101 ? 30.669 3.436 -33.471 1.00 48.41 101 LYS A N 1
ATOM 795 C CA . LYS A 1 101 ? 29.778 2.343 -32.998 1.00 48.41 101 LYS A CA 1
ATOM 796 C C . LYS A 1 101 ? 30.139 1.534 -31.733 1.00 48.41 101 LYS A C 1
ATOM 798 O O . LYS A 1 101 ? 29.180 0.998 -31.186 1.00 48.41 101 LYS A O 1
ATOM 803 N N . PRO A 1 102 ? 31.361 1.458 -31.157 1.00 46.50 102 PRO A N 1
ATOM 804 C CA . PRO A 1 102 ? 31.532 0.575 -29.994 1.00 46.50 102 PRO A CA 1
ATOM 805 C C . PRO A 1 102 ? 31.435 1.260 -28.616 1.00 46.50 102 PRO A C 1
ATOM 807 O O . PRO A 1 102 ? 31.224 0.571 -27.625 1.00 46.50 102 PRO A O 1
ATOM 810 N N . VAL A 1 103 ? 31.526 2.592 -28.497 1.00 48.34 103 VAL A N 1
ATOM 811 C CA . VAL A 1 103 ? 31.705 3.226 -27.165 1.00 48.34 103 VAL A CA 1
ATOM 812 C C . VAL A 1 103 ? 30.389 3.582 -26.448 1.00 48.34 103 VAL A C 1
ATOM 814 O O . VAL A 1 103 ? 30.338 3.599 -25.221 1.00 48.34 103 VAL A O 1
ATOM 817 N N . LYS A 1 104 ? 29.272 3.780 -27.164 1.00 47.22 104 LYS A N 1
ATOM 818 C CA . LYS A 1 104 ? 27.971 4.091 -26.524 1.00 47.22 104 LYS A CA 1
ATOM 819 C C . LYS A 1 104 ? 27.239 2.869 -25.946 1.00 47.22 104 LYS A C 1
ATOM 821 O O . LYS A 1 104 ? 26.250 3.048 -25.239 1.00 47.22 104 LYS A O 1
ATOM 826 N N . SER A 1 105 ? 27.719 1.648 -26.203 1.00 51.16 105 SER A N 1
ATOM 827 C CA . SER A 1 105 ? 27.039 0.419 -25.769 1.00 51.16 105 SER A CA 1
ATOM 828 C C . SER A 1 105 ? 27.274 0.082 -24.293 1.00 51.16 105 SER A C 1
ATOM 830 O O . SER A 1 105 ? 26.371 -0.424 -23.640 1.00 51.16 105 SER A O 1
ATOM 832 N N . CYS A 1 106 ? 28.438 0.390 -23.717 1.00 46.88 106 CYS A N 1
ATOM 833 C CA . CYS A 1 106 ? 28.743 -0.079 -22.357 1.00 46.88 106 CYS A CA 1
ATOM 834 C C . CYS A 1 106 ? 28.252 0.847 -21.233 1.00 46.88 106 CYS A C 1
ATOM 836 O O . CYS A 1 106 ? 28.034 0.375 -20.124 1.00 46.88 106 CYS A O 1
ATOM 838 N N . ILE A 1 107 ? 28.020 2.138 -21.499 1.00 49.72 107 ILE A N 1
ATOM 839 C CA . ILE A 1 107 ? 27.661 3.101 -20.437 1.00 49.72 107 ILE A CA 1
ATOM 840 C C . ILE A 1 107 ? 26.136 3.310 -20.331 1.00 49.72 107 ILE A C 1
ATOM 842 O O . ILE A 1 107 ? 25.625 3.578 -19.247 1.00 49.72 107 ILE A O 1
ATOM 846 N N . PHE A 1 108 ? 25.375 3.110 -21.416 1.00 41.19 108 PHE A N 1
ATOM 847 C CA . PHE A 1 108 ? 23.914 3.316 -21.430 1.00 41.19 108 PHE A CA 1
ATOM 848 C C . PHE A 1 108 ? 23.073 2.032 -21.307 1.00 41.19 108 PHE A C 1
ATOM 850 O O . PHE A 1 108 ? 21.851 2.113 -21.158 1.00 41.19 108 PHE A O 1
ATOM 857 N N . HIS A 1 109 ? 23.698 0.850 -21.298 1.00 40.22 109 HIS A N 1
ATOM 858 C CA . HIS A 1 109 ? 22.987 -0.420 -21.140 1.00 40.22 109 HIS A CA 1
ATOM 859 C C . HIS A 1 109 ? 22.357 -0.691 -19.754 1.00 40.22 109 HIS A C 1
ATOM 861 O O . HIS A 1 109 ? 21.330 -1.376 -19.738 1.00 40.22 109 HIS A O 1
ATOM 867 N N . PRO A 1 110 ? 22.834 -0.165 -18.597 1.00 42.78 110 PRO A N 1
ATOM 868 C CA . PRO A 1 110 ? 22.208 -0.515 -17.320 1.00 42.78 110 PRO A CA 1
ATOM 869 C C . PRO A 1 110 ? 20.881 0.224 -17.091 1.00 42.78 110 PRO A C 1
ATOM 871 O O . PRO A 1 110 ? 20.148 -0.109 -16.164 1.00 42.78 110 PRO A O 1
ATOM 874 N N . MET A 1 111 ? 20.528 1.198 -17.943 1.00 44.22 111 MET A N 1
ATOM 875 C CA . MET A 1 111 ? 19.340 2.035 -17.760 1.00 44.22 111 MET A CA 1
ATOM 876 C C . MET A 1 111 ? 18.135 1.665 -18.636 1.00 44.22 111 MET A C 1
ATOM 878 O O . MET A 1 111 ? 17.198 2.449 -18.708 1.00 44.22 111 MET A O 1
ATOM 882 N N . GLY A 1 112 ? 18.110 0.501 -19.304 1.00 51.31 112 GLY A N 1
ATOM 883 C CA . GLY A 1 112 ? 16.893 -0.072 -19.921 1.00 51.31 112 GLY A CA 1
ATOM 884 C C . GLY A 1 112 ? 16.077 0.858 -20.844 1.00 51.31 112 GLY A C 1
ATOM 885 O O . GLY A 1 112 ? 14.893 0.605 -21.083 1.00 51.31 112 GLY A O 1
ATOM 886 N N . LEU A 1 113 ? 16.677 1.953 -21.327 1.00 52.84 113 LEU A N 1
ATOM 887 C CA . LEU A 1 113 ? 16.024 2.999 -22.121 1.00 52.84 113 LEU A CA 1
ATOM 888 C C . LEU A 1 113 ? 15.867 2.572 -23.590 1.00 52.84 113 LEU A C 1
ATOM 890 O O . LEU A 1 113 ? 15.012 3.078 -24.319 1.00 52.84 113 LEU A O 1
ATOM 894 N N . PHE A 1 114 ? 16.653 1.586 -24.020 1.00 60.16 114 PHE A N 1
ATOM 895 C CA . PHE A 1 114 ? 16.737 1.145 -25.409 1.00 60.16 114 PHE A CA 1
ATOM 896 C C . PHE A 1 114 ? 16.110 -0.232 -25.658 1.00 60.16 114 PHE A C 1
ATOM 898 O O . PHE A 1 114 ? 16.532 -0.936 -26.566 1.00 60.16 114 PHE A O 1
ATOM 905 N N . LEU A 1 115 ? 15.062 -0.606 -24.913 1.00 74.19 115 LEU A N 1
ATOM 906 C CA . LEU A 1 115 ? 14.274 -1.789 -25.282 1.00 74.19 115 LEU A CA 1
ATOM 907 C C . LEU A 1 115 ? 13.540 -1.535 -26.615 1.00 74.19 115 LEU A C 1
ATOM 909 O O . LEU A 1 115 ? 12.969 -0.448 -26.790 1.00 74.19 115 LEU A O 1
ATOM 913 N N . PRO A 1 116 ? 13.557 -2.477 -27.570 1.00 83.50 116 PRO A N 1
ATOM 914 C CA . PRO A 1 116 ? 12.799 -2.368 -28.810 1.00 83.50 116 PRO A CA 1
ATOM 915 C C . PRO A 1 116 ? 11.282 -2.359 -28.530 1.00 83.50 116 PRO A C 1
ATOM 917 O O . PRO A 1 116 ? 10.818 -2.819 -27.482 1.00 83.50 116 PRO A O 1
ATOM 920 N N . ALA A 1 117 ? 10.494 -1.766 -29.433 1.00 84.00 117 ALA A N 1
ATOM 921 C CA . ALA A 1 117 ? 9.060 -1.549 -29.212 1.00 84.00 117 ALA A CA 1
ATOM 922 C C . ALA A 1 117 ? 8.289 -2.874 -29.055 1.00 84.00 117 ALA A C 1
ATOM 924 O O . ALA A 1 117 ? 7.357 -2.955 -28.256 1.00 84.00 117 ALA A O 1
ATOM 925 N N . GLU A 1 118 ? 8.722 -3.932 -29.742 1.00 85.19 118 GLU A N 1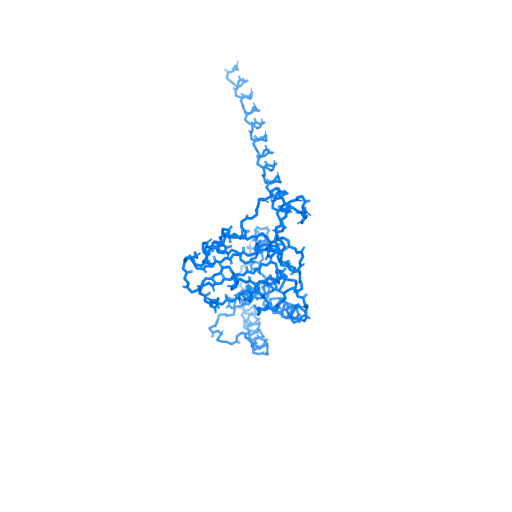
ATOM 926 C CA . GLU A 1 118 ? 8.152 -5.277 -29.644 1.00 85.19 118 GLU A CA 1
ATOM 927 C C . GLU A 1 118 ? 8.315 -5.866 -28.240 1.00 85.19 118 GLU A C 1
ATOM 929 O O . GLU A 1 118 ? 7.394 -6.491 -27.710 1.00 85.19 118 GLU A O 1
ATOM 934 N N . GLU A 1 119 ? 9.472 -5.656 -27.608 1.00 88.31 119 GLU A N 1
ATOM 935 C CA . GLU A 1 119 ? 9.718 -6.125 -26.244 1.00 88.31 119 GLU A CA 1
ATOM 936 C C . GLU A 1 119 ? 8.839 -5.392 -25.234 1.00 88.31 119 GLU A C 1
ATOM 938 O O . GLU A 1 119 ? 8.286 -6.022 -24.331 1.00 88.31 119 GLU A O 1
ATOM 943 N N . LEU A 1 120 ? 8.632 -4.083 -25.409 1.00 87.50 120 LEU A N 1
ATOM 944 C CA . LEU A 1 120 ? 7.720 -3.318 -24.557 1.00 87.50 120 LEU A CA 1
ATOM 945 C C . LEU A 1 120 ? 6.288 -3.862 -24.638 1.00 87.50 120 LEU A C 1
ATOM 947 O O . LEU A 1 120 ? 5.663 -4.057 -23.598 1.00 87.50 120 LEU A O 1
ATOM 951 N N . VAL A 1 121 ? 5.791 -4.186 -25.837 1.00 87.81 121 VAL A N 1
ATOM 952 C CA . VAL A 1 121 ? 4.469 -4.818 -26.012 1.00 87.81 121 VAL A CA 1
ATOM 953 C C . VAL A 1 121 ? 4.414 -6.180 -25.325 1.00 87.81 121 VAL A C 1
ATOM 955 O O . VAL A 1 121 ? 3.468 -6.450 -24.583 1.00 87.81 121 VAL A O 1
ATOM 958 N N . LYS A 1 122 ? 5.441 -7.025 -25.497 1.00 90.62 122 LYS A N 1
ATOM 959 C CA . LYS A 1 122 ? 5.530 -8.320 -24.800 1.00 90.62 122 LYS A CA 1
ATOM 960 C C . LYS A 1 122 ? 5.457 -8.141 -23.281 1.00 90.62 122 LYS A C 1
ATOM 962 O O . LYS A 1 122 ? 4.734 -8.880 -22.612 1.00 90.62 122 LYS A O 1
ATOM 967 N N . HIS A 1 123 ? 6.150 -7.144 -22.729 1.00 91.25 123 HIS A N 1
ATOM 968 C CA . HIS A 1 123 ? 6.077 -6.814 -21.306 1.00 91.25 123 HIS A CA 1
ATOM 969 C C . HIS A 1 123 ? 4.688 -6.323 -20.886 1.00 91.25 123 HIS A C 1
ATOM 971 O O . HIS A 1 123 ? 4.191 -6.769 -19.853 1.00 91.25 123 HIS A O 1
ATOM 977 N N . ILE A 1 124 ? 4.038 -5.463 -21.674 1.00 90.25 124 ILE A N 1
ATOM 978 C CA . ILE A 1 124 ? 2.670 -5.000 -21.401 1.00 90.25 124 ILE A CA 1
ATOM 979 C C . ILE A 1 124 ? 1.710 -6.191 -21.354 1.00 90.25 124 ILE A C 1
ATOM 981 O O . ILE A 1 124 ? 0.980 -6.334 -20.378 1.00 90.25 124 ILE A O 1
ATOM 985 N N . VAL A 1 125 ? 1.747 -7.089 -22.344 1.00 90.81 125 VAL A N 1
ATOM 986 C CA . VAL A 1 125 ? 0.902 -8.297 -22.375 1.00 90.81 125 VAL A CA 1
ATOM 987 C C . VAL A 1 125 ? 1.189 -9.199 -21.174 1.00 90.81 125 VAL A C 1
ATOM 989 O O . VAL A 1 125 ? 0.257 -9.633 -20.494 1.00 90.81 125 VAL A O 1
ATOM 992 N N . LYS A 1 126 ? 2.469 -9.430 -20.851 1.00 94.69 126 LYS A N 1
ATOM 993 C CA . LYS A 1 126 ? 2.885 -10.205 -19.671 1.00 94.69 126 LYS A CA 1
ATOM 994 C C . LYS A 1 126 ? 2.284 -9.635 -18.385 1.00 94.69 126 LYS A C 1
ATOM 996 O O . LYS A 1 126 ? 1.697 -10.382 -17.603 1.00 94.69 126 LYS A O 1
ATOM 1001 N N . TRP A 1 127 ? 2.409 -8.327 -18.162 1.00 95.12 127 TRP A N 1
ATOM 1002 C CA . TRP A 1 127 ? 1.877 -7.681 -16.962 1.00 95.12 127 TRP A CA 1
ATOM 1003 C C . TRP A 1 127 ? 0.351 -7.610 -16.961 1.00 95.12 127 TRP A C 1
ATOM 1005 O O . TRP A 1 127 ? -0.244 -7.814 -15.911 1.00 95.12 127 TRP A O 1
ATOM 1015 N N . THR A 1 128 ? -0.299 -7.429 -18.111 1.00 93.38 128 THR A N 1
ATOM 1016 C CA . THR A 1 128 ? -1.764 -7.513 -18.244 1.00 93.38 128 THR A CA 1
ATOM 1017 C C . THR A 1 128 ? -2.280 -8.896 -17.851 1.00 93.38 128 THR A C 1
ATOM 1019 O O . THR A 1 128 ? -3.226 -9.003 -17.072 1.00 93.38 128 THR A O 1
ATOM 1022 N N . ASN A 1 129 ? -1.628 -9.964 -18.313 1.00 94.81 129 ASN A N 1
ATOM 1023 C CA . ASN A 1 129 ? -1.970 -11.327 -17.907 1.00 94.81 129 ASN A CA 1
ATOM 1024 C C . ASN A 1 129 ? -1.730 -11.537 -16.410 1.00 94.81 129 ASN A C 1
ATOM 1026 O O . ASN A 1 129 ? -2.572 -12.123 -15.730 1.00 94.81 129 ASN A O 1
ATOM 1030 N N . LYS A 1 130 ? -0.633 -10.991 -15.870 1.00 96.12 130 LYS A N 1
ATOM 1031 C CA . LYS A 1 130 ? -0.354 -11.068 -14.435 1.00 96.12 130 LYS A CA 1
ATOM 1032 C C . LYS A 1 130 ? -1.392 -10.320 -13.597 1.00 96.12 130 LYS A C 1
ATOM 1034 O O . LYS A 1 130 ? -1.798 -10.822 -12.557 1.00 96.12 130 LYS A O 1
ATOM 1039 N N . VAL A 1 131 ? -1.857 -9.158 -14.053 1.00 96.06 131 VAL A N 1
ATOM 1040 C CA . VAL A 1 131 ? -2.952 -8.406 -13.423 1.00 96.06 131 VAL A CA 1
ATOM 1041 C C . VAL A 1 131 ? -4.231 -9.242 -13.415 1.00 96.06 131 VAL A C 1
ATOM 1043 O O . VAL A 1 131 ? -4.835 -9.372 -12.357 1.00 96.06 131 VAL A O 1
ATOM 1046 N N . LYS A 1 132 ? -4.601 -9.880 -14.536 1.00 95.62 132 LYS A N 1
ATOM 1047 C CA . LYS A 1 132 ? -5.776 -10.772 -14.606 1.00 95.62 132 LYS A CA 1
ATOM 1048 C C . LYS A 1 132 ? -5.672 -11.962 -13.648 1.00 95.62 132 LYS A C 1
ATOM 1050 O O . LYS A 1 132 ? -6.660 -12.340 -13.028 1.00 95.62 132 LYS A O 1
ATOM 1055 N N . GLU A 1 133 ? -4.489 -12.560 -13.524 1.00 96.88 133 GLU A N 1
ATOM 1056 C CA . GLU A 1 133 ? -4.228 -13.642 -12.565 1.00 96.88 133 GLU A CA 1
ATOM 1057 C C . GLU A 1 133 ? -4.390 -13.148 -11.119 1.00 96.88 133 GLU A C 1
ATOM 1059 O O . GLU A 1 133 ? -5.074 -13.773 -10.312 1.00 96.88 133 GLU A O 1
ATOM 1064 N N . LEU A 1 134 ? -3.799 -11.994 -10.804 1.00 96.38 134 LEU A N 1
ATOM 1065 C CA . LEU A 1 134 ? -3.822 -11.402 -9.471 1.00 96.38 134 LEU A CA 1
ATOM 1066 C C . LEU A 1 134 ? -5.221 -10.911 -9.071 1.00 96.38 134 LEU A C 1
ATOM 1068 O O . LEU A 1 134 ? -5.615 -11.102 -7.928 1.00 96.38 134 LEU A O 1
ATOM 1072 N N . GLN A 1 135 ? -6.014 -10.381 -10.004 1.00 95.88 135 GLN A N 1
ATOM 1073 C CA . GLN A 1 135 ? -7.405 -9.976 -9.762 1.00 95.88 135 GLN A CA 1
ATOM 1074 C C . GLN A 1 135 ? -8.298 -11.124 -9.273 1.00 95.88 135 GLN A C 1
ATOM 1076 O O . GLN A 1 135 ? -9.240 -10.882 -8.526 1.00 95.88 135 GLN A O 1
ATOM 1081 N N . LYS A 1 136 ? -8.004 -12.374 -9.654 1.00 96.50 136 LYS A N 1
ATOM 1082 C CA . LYS A 1 136 ? -8.765 -13.553 -9.205 1.00 96.50 136 LYS A CA 1
ATOM 1083 C C . LYS A 1 136 ? -8.439 -13.967 -7.767 1.00 96.50 136 LYS A C 1
ATOM 1085 O O . LYS A 1 136 ? -9.129 -14.810 -7.197 1.00 96.50 136 LYS A O 1
ATOM 1090 N N . ARG A 1 137 ? -7.366 -13.435 -7.181 1.00 95.56 137 ARG A N 1
ATOM 1091 C CA . ARG A 1 137 ? -6.899 -13.819 -5.850 1.00 95.56 137 ARG A CA 1
ATOM 1092 C C . ARG A 1 137 ? -7.689 -13.081 -4.769 1.00 95.56 137 ARG A C 1
ATOM 1094 O O . ARG A 1 137 ? -7.866 -11.871 -4.840 1.00 95.56 137 ARG A O 1
ATOM 1101 N N . LYS A 1 138 ? -8.074 -13.796 -3.707 1.00 94.81 138 LYS A N 1
ATOM 1102 C CA . LYS A 1 138 ? -8.569 -13.169 -2.473 1.00 94.81 138 LYS A CA 1
ATOM 1103 C C . LYS A 1 138 ? -7.398 -12.591 -1.674 1.00 94.81 138 LYS A C 1
ATOM 1105 O O . LYS A 1 138 ? -6.428 -13.296 -1.376 1.00 94.81 138 LYS A O 1
ATOM 1110 N N . TYR A 1 139 ? -7.483 -11.307 -1.353 1.00 95.19 139 TYR A N 1
ATOM 1111 C CA . TYR A 1 139 ? -6.489 -10.579 -0.567 1.00 95.19 139 TYR A CA 1
ATOM 1112 C C . TYR A 1 139 ? -6.961 -10.450 0.866 1.00 95.19 139 TYR A C 1
ATOM 1114 O O . TYR A 1 139 ? -8.142 -10.238 1.075 1.00 95.19 139 TYR A O 1
ATOM 1122 N N . LYS A 1 140 ? -6.050 -10.550 1.834 1.00 95.56 140 LYS A N 1
ATOM 1123 C CA . LYS A 1 140 ? -6.386 -10.396 3.255 1.00 95.56 140 LYS A CA 1
ATOM 1124 C C . LYS A 1 140 ? -6.589 -8.928 3.603 1.00 95.56 140 LYS A C 1
ATOM 1126 O O . LYS A 1 140 ? -5.954 -8.064 2.996 1.00 95.56 140 LYS A O 1
ATOM 1131 N N . VAL A 1 141 ? -7.405 -8.658 4.612 1.00 95.19 141 VAL A N 1
ATOM 1132 C CA . VAL A 1 141 ? -7.548 -7.307 5.163 1.00 95.19 141 VAL A CA 1
ATOM 1133 C C . VAL A 1 141 ? -6.296 -6.934 5.964 1.00 95.19 141 VAL A C 1
ATOM 1135 O O . VAL A 1 141 ? -5.783 -7.740 6.740 1.00 95.19 141 VAL A O 1
ATOM 1138 N N . VAL A 1 142 ? -5.775 -5.721 5.753 1.00 94.00 142 VAL A N 1
ATOM 1139 C CA . VAL A 1 142 ? -4.564 -5.220 6.436 1.00 94.00 142 VAL A CA 1
ATOM 1140 C C . VAL A 1 142 ? -4.859 -3.996 7.281 1.00 94.00 142 VAL A C 1
ATOM 1142 O O . VAL A 1 142 ? -4.322 -3.871 8.374 1.00 94.00 142 VAL A O 1
ATOM 1145 N N . ASN A 1 143 ? -5.669 -3.065 6.779 1.00 94.69 143 ASN A N 1
ATOM 1146 C CA . ASN A 1 143 ? -6.081 -1.899 7.552 1.00 94.69 143 ASN A CA 1
ATOM 1147 C C . ASN A 1 143 ? -7.553 -1.614 7.300 1.00 94.69 143 ASN A C 1
ATOM 1149 O O . ASN A 1 143 ? -8.052 -1.886 6.213 1.00 94.69 143 ASN A O 1
ATOM 1153 N N . VAL A 1 144 ? -8.213 -1.013 8.277 1.00 95.94 144 VAL A N 1
ATOM 1154 C CA . VAL A 1 144 ? -9.574 -0.499 8.119 1.00 95.94 144 VAL A CA 1
ATOM 1155 C C . VAL A 1 144 ? -9.567 0.962 8.516 1.00 95.94 144 VAL A C 1
ATOM 1157 O O . VAL A 1 144 ? -8.935 1.335 9.504 1.00 95.94 144 VAL A O 1
ATOM 1160 N N . PHE A 1 145 ? -10.205 1.792 7.704 1.00 96.31 145 PHE A N 1
ATOM 1161 C CA . PHE A 1 145 ? -10.375 3.211 7.956 1.00 96.31 145 PHE A CA 1
ATOM 1162 C C . PHE A 1 145 ? -11.854 3.477 8.174 1.00 96.31 145 PHE A C 1
ATOM 1164 O O . PHE A 1 145 ? -12.664 3.177 7.302 1.00 96.31 145 PHE A O 1
ATOM 1171 N N . VAL A 1 146 ? -12.187 4.029 9.328 1.00 97.19 146 VAL A N 1
ATOM 1172 C CA . VAL A 1 146 ? -13.562 4.335 9.718 1.00 97.19 146 VAL A CA 1
ATOM 1173 C C . VAL A 1 146 ? -13.676 5.840 9.832 1.00 97.19 146 VAL A C 1
ATOM 1175 O O . VAL A 1 146 ? -12.918 6.449 10.583 1.00 97.19 146 VAL A O 1
ATOM 1178 N N . THR A 1 147 ? -14.551 6.439 9.035 1.00 96.94 147 THR A N 1
ATOM 1179 C CA . THR A 1 147 ? -14.819 7.875 9.029 1.00 96.94 147 THR A CA 1
ATOM 1180 C C . THR A 1 147 ? -16.138 8.142 9.734 1.00 96.94 147 THR A C 1
ATOM 1182 O O . THR A 1 147 ? -17.173 7.606 9.341 1.00 96.94 147 THR A O 1
ATOM 1185 N N . PHE A 1 148 ? -16.074 8.993 10.749 1.00 97.00 148 PHE A N 1
ATOM 1186 C CA . PHE A 1 148 ? -17.202 9.489 11.525 1.00 97.00 148 PHE A CA 1
ATOM 1187 C C . PHE A 1 148 ? -17.720 10.800 10.938 1.00 97.00 148 PHE A C 1
ATOM 1189 O O . PHE A 1 148 ? -16.991 11.505 10.236 1.00 97.00 148 PHE A O 1
ATOM 1196 N N . GLU A 1 149 ? -18.958 11.148 11.269 1.00 95.81 149 GLU A N 1
ATOM 1197 C CA . GLU A 1 149 ? -19.528 12.441 10.894 1.00 95.81 149 GLU A CA 1
ATOM 1198 C C . GLU A 1 149 ? -18.899 13.580 11.708 1.00 95.81 149 GLU A C 1
ATOM 1200 O O . GLU A 1 149 ? -18.538 14.627 11.165 1.00 95.81 149 GLU A O 1
ATOM 1205 N N . MET A 1 150 ? -18.693 13.359 13.011 1.00 96.12 150 MET A N 1
ATOM 1206 C CA . MET A 1 150 ? -18.160 14.369 13.921 1.00 96.12 150 MET A CA 1
ATOM 1207 C C . MET A 1 150 ? -16.747 14.040 14.403 1.00 96.12 150 MET A C 1
ATOM 1209 O O . MET A 1 150 ? -16.360 12.894 14.625 1.00 96.12 150 MET A O 1
ATOM 1213 N N . LYS A 1 151 ? -15.958 15.091 14.646 1.00 95.44 151 LYS A N 1
ATOM 1214 C CA . LYS A 1 151 ? -14.613 14.963 15.227 1.00 95.44 151 LYS A CA 1
ATOM 1215 C C . LYS A 1 151 ? -14.652 14.456 16.675 1.00 95.44 151 LYS A C 1
ATOM 1217 O O . LYS A 1 151 ? -13.725 13.778 17.104 1.00 95.44 151 LYS A O 1
ATOM 1222 N N . LYS A 1 152 ? -15.707 14.790 17.427 1.00 96.19 152 LYS A N 1
ATOM 1223 C CA . LYS A 1 152 ? -15.904 14.323 18.808 1.00 96.19 152 LYS A CA 1
ATOM 1224 C C . LYS A 1 152 ? -15.978 12.794 18.853 1.00 96.19 152 LYS A C 1
ATOM 1226 O O . LYS A 1 152 ? -15.247 12.187 19.627 1.00 96.19 152 LYS A O 1
ATOM 1231 N N . ASP A 1 153 ? -16.758 12.196 17.956 1.00 95.94 153 ASP A N 1
ATOM 1232 C CA . ASP A 1 153 ? -16.917 10.743 17.838 1.00 95.94 153 ASP A CA 1
ATOM 1233 C C . ASP A 1 153 ? -15.597 10.038 17.528 1.00 95.94 153 ASP A C 1
ATOM 1235 O O . ASP A 1 153 ? -15.275 9.018 18.125 1.00 95.94 153 ASP A O 1
ATOM 1239 N N . GLN A 1 154 ? -14.774 10.627 16.656 1.00 95.19 154 GLN A N 1
ATOM 1240 C CA . GLN A 1 154 ? -13.436 10.106 16.378 1.00 95.19 154 GLN A CA 1
ATOM 1241 C C . GLN A 1 154 ? -12.576 10.019 17.651 1.00 95.19 154 GLN A C 1
ATOM 1243 O O . GLN A 1 154 ? -11.863 9.035 17.852 1.00 95.19 154 GLN A O 1
ATOM 1248 N N . ILE A 1 155 ? -12.601 11.062 18.484 1.00 94.88 155 ILE A N 1
ATOM 1249 C CA . ILE A 1 155 ? -11.814 11.124 19.720 1.00 94.88 155 ILE A CA 1
ATOM 1250 C C . ILE A 1 155 ? -12.357 10.116 20.735 1.00 94.88 155 ILE A C 1
ATOM 1252 O O . ILE A 1 155 ? -11.571 9.342 21.271 1.00 94.88 155 ILE A O 1
ATOM 1256 N N . LEU A 1 156 ? -13.678 10.055 20.921 1.00 94.38 156 LEU A N 1
ATOM 1257 C CA . LEU A 1 156 ? -14.329 9.085 21.808 1.00 94.38 156 LEU A CA 1
ATOM 1258 C C . LEU A 1 156 ? -14.034 7.641 21.394 1.00 94.38 156 LEU A C 1
ATOM 1260 O O . LEU A 1 156 ? -13.661 6.820 22.231 1.00 94.38 156 LEU A O 1
ATOM 1264 N N . ALA A 1 157 ? -14.110 7.336 20.098 1.00 93.62 157 ALA A N 1
ATOM 1265 C CA . ALA A 1 157 ? -13.741 6.032 19.563 1.00 93.62 157 ALA A CA 1
ATOM 1266 C C . ALA A 1 157 ? -12.259 5.719 19.815 1.00 93.62 157 ALA A C 1
ATOM 1268 O O . ALA A 1 157 ? -11.916 4.598 20.177 1.00 93.62 157 ALA A O 1
ATOM 1269 N N . LEU A 1 158 ? -11.359 6.695 19.658 1.00 93.38 158 LEU A N 1
ATOM 1270 C CA . LEU A 1 158 ? -9.936 6.506 19.947 1.00 93.38 158 LEU A CA 1
ATOM 1271 C C . LEU A 1 158 ? -9.662 6.287 21.435 1.00 93.38 158 LEU A C 1
ATOM 1273 O O . LEU A 1 158 ? -8.812 5.466 21.750 1.00 93.38 158 LEU A O 1
ATOM 1277 N N . GLU A 1 159 ? -10.347 7.001 22.325 1.00 92.19 159 GLU A N 1
ATOM 1278 C CA . GLU A 1 159 ? -10.175 6.894 23.778 1.00 92.19 159 GLU A CA 1
ATOM 1279 C C . GLU A 1 159 ? -10.762 5.589 24.326 1.00 92.19 159 GLU A C 1
ATOM 1281 O O . GLU A 1 159 ? -10.103 4.899 25.099 1.00 92.19 159 GLU A O 1
ATOM 1286 N N . SER A 1 160 ? -11.954 5.200 23.869 1.00 89.75 160 SER A N 1
ATOM 1287 C CA . SER A 1 160 ? -12.606 3.937 24.251 1.00 89.75 160 SER A CA 1
ATOM 1288 C C . SER A 1 160 ? -11.857 2.705 23.741 1.00 89.75 160 SER A C 1
ATOM 1290 O O . SER A 1 160 ? -11.790 1.688 24.428 1.00 89.75 160 SER A O 1
ATOM 1292 N N . THR A 1 161 ? -11.231 2.804 22.564 1.00 88.19 161 THR A N 1
ATOM 1293 C CA . THR A 1 161 ? -10.407 1.729 21.985 1.00 88.19 161 THR A CA 1
ATOM 1294 C C . THR A 1 161 ? -8.909 1.893 22.264 1.00 88.19 161 THR A C 1
ATOM 1296 O O . THR A 1 161 ? -8.093 1.128 21.737 1.00 88.19 161 THR A O 1
ATOM 1299 N N . ALA A 1 162 ? -8.513 2.861 23.102 1.00 82.25 162 ALA A N 1
ATOM 1300 C CA . ALA A 1 162 ? -7.118 3.091 23.462 1.00 82.25 162 ALA A CA 1
ATOM 1301 C C . ALA A 1 162 ? -6.616 1.967 24.368 1.00 82.25 162 ALA A C 1
ATOM 1303 O O . ALA A 1 162 ? -6.728 2.013 25.592 1.00 82.25 162 ALA A O 1
ATOM 1304 N N . VAL A 1 163 ? -5.987 0.960 23.770 1.00 78.06 163 VAL A N 1
ATOM 1305 C CA . VAL A 1 163 ? -5.341 -0.109 24.528 1.00 78.06 163 VAL A CA 1
ATOM 1306 C C . VAL A 1 163 ? -3.836 0.116 24.574 1.00 78.06 163 VAL A C 1
ATOM 1308 O O . VAL A 1 163 ? -3.203 0.494 23.587 1.00 78.06 163 VAL A O 1
ATOM 1311 N N . SER A 1 164 ? -3.230 -0.150 25.733 1.00 72.12 164 SER A N 1
ATOM 1312 C CA . SER A 1 164 ? -1.774 -0.094 25.883 1.00 72.12 164 SER A CA 1
ATOM 1313 C C . SER A 1 164 ? -1.082 -0.996 24.852 1.00 72.12 164 SER A C 1
ATOM 1315 O O . SER A 1 164 ? -1.371 -2.193 24.755 1.00 72.12 164 SER A O 1
ATOM 1317 N N . GLN A 1 165 ? -0.109 -0.448 24.112 1.00 69.88 165 GLN A N 1
ATOM 1318 C CA . GLN A 1 165 ? 0.644 -1.195 23.092 1.00 69.88 165 GLN A CA 1
ATOM 1319 C C . GLN A 1 165 ? 1.376 -2.416 23.661 1.00 69.88 165 GLN A C 1
ATOM 1321 O O . GLN A 1 165 ? 1.568 -3.413 22.965 1.00 69.88 165 GLN A O 1
ATOM 1326 N N . ILE A 1 166 ? 1.729 -2.371 24.948 1.00 68.25 166 ILE A N 1
ATOM 1327 C CA . ILE A 1 166 ? 2.357 -3.490 25.656 1.00 68.25 166 ILE A CA 1
ATOM 1328 C C . ILE A 1 166 ? 1.383 -4.675 25.763 1.00 68.25 166 ILE A C 1
ATOM 1330 O O . ILE A 1 166 ? 1.794 -5.825 25.600 1.00 68.25 166 ILE A O 1
ATOM 1334 N N . ASN A 1 167 ? 0.092 -4.407 25.979 1.00 72.12 167 ASN A N 1
ATOM 1335 C CA . ASN A 1 167 ? -0.945 -5.439 26.058 1.00 72.12 167 ASN A CA 1
ATOM 1336 C C . ASN A 1 167 ? -1.258 -6.022 24.675 1.00 72.12 167 ASN A C 1
ATOM 1338 O O . ASN A 1 167 ? -1.380 -7.241 24.544 1.00 72.12 167 ASN A O 1
ATOM 1342 N N . LEU A 1 168 ? -1.265 -5.180 23.632 1.00 75.12 168 LEU A N 1
ATOM 1343 C CA . LEU A 1 168 ? -1.374 -5.617 22.233 1.00 75.12 168 LEU A CA 1
ATOM 1344 C C . LEU A 1 168 ? -0.233 -6.571 21.841 1.00 75.12 168 LEU A C 1
ATOM 1346 O O . LEU A 1 168 ? -0.462 -7.580 21.173 1.00 75.12 168 LEU A O 1
ATOM 1350 N N . TRP A 1 169 ? 0.996 -6.293 22.287 1.00 68.25 169 TRP A N 1
ATOM 1351 C CA . TRP A 1 169 ? 2.156 -7.149 22.012 1.00 68.25 169 TRP A CA 1
ATOM 1352 C C . TRP A 1 169 ? 2.129 -8.463 22.792 1.00 68.25 169 TRP A C 1
ATOM 1354 O O . TRP A 1 169 ? 2.478 -9.507 22.242 1.00 68.25 169 TRP A O 1
ATOM 1364 N N . LYS A 1 170 ? 1.692 -8.431 24.056 1.00 74.50 170 LYS A N 1
ATOM 1365 C CA . LYS A 1 170 ? 1.592 -9.625 24.911 1.00 74.50 170 LYS A CA 1
ATOM 1366 C C . LYS A 1 170 ? 0.340 -10.472 24.643 1.00 74.50 170 LYS A C 1
ATOM 1368 O O . LYS A 1 170 ? 0.214 -11.525 25.260 1.00 74.50 170 LYS A O 1
ATOM 1373 N N . LYS A 1 171 ? -0.557 -10.039 23.739 1.00 69.31 171 LYS A N 1
ATOM 1374 C CA . LYS A 1 171 ? -1.821 -10.711 23.365 1.00 69.31 171 LYS A CA 1
ATOM 1375 C C . LYS A 1 171 ? -2.666 -11.171 24.564 1.00 69.31 171 LYS A C 1
ATOM 1377 O O . LYS A 1 171 ? -3.337 -12.195 24.489 1.00 69.31 171 LYS A O 1
ATOM 1382 N N . LYS A 1 172 ? -2.627 -10.440 25.679 1.00 68.62 172 LYS A N 1
ATOM 1383 C CA . LYS A 1 172 ? -3.446 -10.766 26.851 1.00 68.62 172 LYS A CA 1
ATOM 1384 C C . LYS A 1 172 ? -4.838 -10.172 26.658 1.00 68.62 172 LYS A C 1
ATOM 1386 O O . LYS A 1 172 ? -5.032 -8.995 26.945 1.00 68.62 172 LYS A O 1
ATOM 1391 N N . ALA A 1 173 ? -5.761 -10.973 26.132 1.00 62.94 173 ALA A N 1
ATOM 1392 C CA . ALA A 1 173 ? -7.169 -10.595 26.008 1.00 62.94 173 ALA A CA 1
ATOM 1393 C C . ALA A 1 173 ? -7.877 -10.564 27.377 1.00 62.94 173 ALA A C 1
ATOM 1395 O O . ALA A 1 173 ? -8.776 -9.759 27.576 1.00 62.94 173 ALA A O 1
ATOM 1396 N N . ASP A 1 174 ? -7.395 -11.349 28.346 1.00 64.00 174 ASP A N 1
ATOM 1397 C CA . ASP A 1 174 ? -8.053 -11.570 29.647 1.00 64.00 174 ASP A CA 1
ATOM 1398 C C . ASP A 1 174 ? -8.094 -10.344 30.579 1.00 64.00 174 ASP A C 1
ATOM 1400 O O . ASP A 1 174 ? -8.731 -10.384 31.626 1.00 64.00 174 ASP A O 1
ATOM 1404 N N . ALA A 1 175 ? -7.381 -9.265 30.244 1.00 63.22 175 ALA A N 1
ATOM 1405 C CA . ALA A 1 175 ? -7.255 -8.079 31.095 1.00 63.22 175 ALA A CA 1
ATOM 1406 C C . ALA A 1 175 ? -8.119 -6.888 30.639 1.00 63.22 175 ALA A C 1
ATOM 1408 O O . ALA A 1 175 ? -7.996 -5.807 31.212 1.00 63.22 175 ALA A O 1
ATOM 1409 N N . VAL A 1 176 ? -8.937 -7.045 29.593 1.00 67.62 176 VAL A N 1
ATOM 1410 C CA . VAL A 1 176 ? -9.727 -5.958 28.989 1.00 67.62 176 VAL A CA 1
ATOM 1411 C C . VAL A 1 176 ? -11.216 -6.320 29.010 1.00 67.62 176 VAL A C 1
ATOM 1413 O O . VAL A 1 176 ? -11.568 -7.488 28.877 1.00 67.62 176 VAL A O 1
ATOM 1416 N N . HIS A 1 177 ? -12.090 -5.322 29.193 1.00 67.56 177 HIS A N 1
ATOM 1417 C CA . HIS A 1 177 ? -13.546 -5.492 29.121 1.00 67.56 177 HIS A CA 1
ATOM 1418 C C . HIS A 1 177 ? -13.975 -6.103 27.774 1.00 67.56 177 HIS A C 1
ATOM 1420 O O . HIS A 1 177 ? -13.479 -5.692 26.723 1.00 67.56 177 HIS A O 1
ATOM 1426 N N . PHE A 1 178 ? -14.903 -7.069 27.815 1.00 67.38 178 PHE A N 1
ATOM 1427 C CA . PHE A 1 178 ? -15.360 -7.840 26.648 1.00 67.38 178 PHE A CA 1
ATOM 1428 C C . PHE A 1 178 ? -15.896 -6.970 25.502 1.00 67.38 178 PHE A C 1
ATOM 1430 O O . PHE A 1 178 ? -15.679 -7.309 24.343 1.00 67.38 178 PHE A O 1
ATOM 1437 N N . ASP A 1 179 ? -16.496 -5.822 25.813 1.00 73.94 179 ASP A N 1
ATOM 1438 C CA . ASP A 1 179 ? -17.116 -4.932 24.821 1.00 73.94 179 ASP A CA 1
ATOM 1439 C C . ASP A 1 179 ? -16.091 -4.233 23.906 1.00 73.94 179 ASP A C 1
ATOM 1441 O O . ASP A 1 179 ? -16.416 -3.793 22.807 1.00 73.94 179 ASP A O 1
ATOM 1445 N N . ALA A 1 180 ? -14.818 -4.176 24.314 1.00 78.62 180 ALA A N 1
ATOM 1446 C CA . ALA A 1 180 ? -13.732 -3.606 23.510 1.00 78.62 180 ALA A CA 1
ATOM 1447 C C . ALA A 1 180 ? -13.047 -4.633 22.584 1.00 78.62 180 ALA A C 1
ATOM 1449 O O . ALA A 1 180 ? -12.068 -4.307 21.904 1.00 78.62 180 ALA A O 1
ATOM 1450 N N . LEU A 1 181 ? -13.502 -5.892 22.585 1.00 85.44 181 LEU A N 1
ATOM 1451 C CA . LEU A 1 181 ? -12.953 -6.951 21.743 1.00 85.44 181 LEU A CA 1
ATOM 1452 C C . LEU A 1 181 ? -13.769 -7.072 20.456 1.00 85.44 181 LEU A C 1
ATOM 1454 O O . LEU A 1 181 ? -14.946 -7.414 20.471 1.00 85.44 181 LEU A O 1
ATOM 1458 N N . PHE A 1 182 ? -13.109 -6.874 19.320 1.00 87.50 182 PHE A N 1
ATOM 1459 C CA . PHE A 1 182 ? -13.695 -7.153 18.015 1.00 87.50 182 PHE A CA 1
ATOM 1460 C C . PHE A 1 182 ? -13.431 -8.612 17.661 1.00 87.50 182 PHE A C 1
ATOM 1462 O O . PHE A 1 182 ? -12.274 -8.985 17.455 1.00 87.50 182 PHE A O 1
ATOM 1469 N N . ASP A 1 183 ? -14.479 -9.436 17.617 1.00 86.06 183 ASP A N 1
ATOM 1470 C CA . ASP A 1 183 ? -14.368 -10.873 17.322 1.00 86.06 183 ASP A CA 1
ATOM 1471 C C . ASP A 1 183 ? -13.326 -11.577 18.226 1.00 86.06 183 ASP A C 1
ATOM 1473 O O . ASP A 1 183 ? -12.398 -12.255 17.782 1.00 86.06 183 ASP A O 1
ATOM 1477 N N . GLY A 1 184 ? -13.386 -11.288 19.534 1.00 83.50 184 GLY A N 1
ATOM 1478 C CA . GLY A 1 184 ? -12.445 -11.819 20.532 1.00 83.50 184 GLY A CA 1
ATOM 1479 C C . GLY A 1 184 ? -11.005 -11.302 20.402 1.00 83.50 184 GLY A C 1
ATOM 1480 O O . GLY A 1 184 ? -10.101 -11.797 21.081 1.00 83.50 184 GLY A O 1
ATOM 1481 N N . LYS A 1 185 ? -10.757 -10.307 19.541 1.00 85.94 185 LYS A N 1
ATOM 1482 C CA . LYS A 1 185 ? -9.430 -9.762 19.260 1.00 85.94 185 LYS A CA 1
ATOM 1483 C C . LYS A 1 185 ? -9.321 -8.295 19.657 1.00 85.94 185 LYS A C 1
ATOM 1485 O O . LYS A 1 185 ? -10.160 -7.457 19.347 1.00 85.94 185 LYS A O 1
ATOM 1490 N N . LEU A 1 186 ? -8.186 -7.975 20.269 1.00 89.31 186 LEU A N 1
ATOM 1491 C CA . LEU A 1 186 ? -7.817 -6.610 20.606 1.00 89.31 186 LEU A CA 1
ATOM 1492 C C . LEU A 1 186 ? -7.343 -5.841 19.363 1.00 89.31 186 LEU A C 1
ATOM 1494 O O . LEU A 1 186 ? -6.386 -6.254 18.691 1.00 89.31 186 LEU A O 1
ATOM 1498 N N . LEU A 1 187 ? -7.990 -4.716 19.068 1.00 91.44 187 LEU A N 1
ATOM 1499 C CA . LEU A 1 187 ? -7.663 -3.877 17.918 1.00 91.44 187 LEU A CA 1
ATOM 1500 C C . LEU A 1 187 ? -6.584 -2.831 18.253 1.00 91.44 187 LEU A C 1
ATOM 1502 O O . LEU A 1 187 ? -6.584 -2.213 19.310 1.00 91.44 187 LEU A O 1
ATOM 1506 N N . ASP A 1 188 ? -5.655 -2.627 17.322 1.00 91.75 188 ASP A N 1
ATOM 1507 C CA . ASP A 1 188 ? -4.670 -1.544 17.297 1.00 91.75 188 ASP A CA 1
ATOM 1508 C C . ASP A 1 188 ? -5.272 -0.389 16.501 1.00 91.75 188 ASP A C 1
ATOM 1510 O O . ASP A 1 188 ? -5.217 -0.353 15.262 1.00 91.75 188 ASP A O 1
ATOM 1514 N N . VAL A 1 189 ? -5.907 0.512 17.242 1.00 93.88 189 VAL A N 1
ATOM 1515 C CA . VAL A 1 189 ? -6.633 1.662 16.724 1.00 93.88 189 VAL A CA 1
ATOM 1516 C C . VAL A 1 189 ? -5.776 2.918 16.890 1.00 93.88 189 VAL A C 1
ATOM 1518 O O . VAL A 1 189 ? -5.184 3.169 17.935 1.00 93.88 189 VAL A O 1
ATOM 1521 N N . SER A 1 190 ? -5.640 3.712 15.828 1.00 93.62 190 SER A N 1
ATOM 1522 C CA . SER A 1 190 ? -4.791 4.909 15.838 1.00 93.62 190 SER A CA 1
ATOM 1523 C C . SER A 1 190 ? -5.292 5.983 14.879 1.00 93.62 190 SER A C 1
ATOM 1525 O O . SER A 1 190 ? -5.946 5.683 13.877 1.00 93.62 190 SER A O 1
ATOM 1527 N N . LYS A 1 191 ? -4.916 7.244 15.125 1.00 94.50 191 LYS A N 1
ATOM 1528 C CA . LYS A 1 191 ? -5.188 8.334 14.180 1.00 94.50 191 LYS A CA 1
ATOM 1529 C C . LYS A 1 191 ? -4.435 8.090 12.853 1.00 94.50 191 LYS A C 1
ATOM 1531 O O . LYS A 1 191 ? -3.215 7.873 12.868 1.00 94.50 191 LYS A O 1
ATOM 1536 N N . PRO A 1 192 ? -5.118 8.096 11.693 1.00 93.00 192 PRO A N 1
ATOM 1537 C CA . PRO A 1 192 ? -4.476 7.957 10.397 1.00 93.00 192 PRO A CA 1
ATOM 1538 C C . PRO A 1 192 ? -3.692 9.214 10.020 1.00 93.00 192 PRO A C 1
ATOM 1540 O O . PRO A 1 192 ? -4.019 10.335 10.411 1.00 93.00 192 PRO A O 1
ATOM 1543 N N . LYS A 1 193 ? -2.670 9.013 9.184 1.00 91.00 193 LYS A N 1
ATOM 1544 C CA . LYS A 1 193 ? -2.029 10.109 8.451 1.00 91.00 193 LYS A CA 1
ATOM 1545 C C . LYS A 1 193 ? -2.985 10.636 7.381 1.00 91.00 193 LYS A C 1
ATOM 1547 O O . LYS A 1 193 ? -3.927 9.952 6.991 1.00 91.00 193 LYS A O 1
ATOM 1552 N N . GLU A 1 194 ? -2.736 11.844 6.898 1.00 89.81 194 GLU A N 1
ATOM 1553 C CA . GLU A 1 194 ? -3.482 12.405 5.772 1.00 89.81 194 GLU A CA 1
ATOM 1554 C C . GLU A 1 194 ? -3.403 11.512 4.528 1.00 89.81 194 GLU A C 1
ATOM 1556 O O . GLU A 1 194 ? -2.356 10.901 4.290 1.00 89.81 194 GLU A O 1
ATOM 1561 N N . PRO A 1 195 ? -4.474 11.445 3.717 1.00 86.69 195 PRO A N 1
ATOM 1562 C CA . PRO A 1 195 ? -4.553 10.523 2.586 1.00 86.69 195 PRO A CA 1
ATOM 1563 C C . PRO A 1 195 ? -3.431 10.736 1.563 1.00 86.69 195 PRO A C 1
ATOM 1565 O O . PRO A 1 195 ? -2.876 9.762 1.061 1.00 86.69 195 PRO A O 1
ATOM 1568 N N . SER A 1 196 ? -3.028 11.987 1.319 1.00 88.19 196 SER A N 1
ATOM 1569 C CA . SER A 1 196 ? -1.898 12.354 0.448 1.00 88.19 196 SER A CA 1
ATOM 1570 C C . SER A 1 196 ? -0.548 11.833 0.956 1.00 88.19 196 SER A C 1
ATOM 1572 O O . SER A 1 196 ? 0.357 11.556 0.171 1.00 88.19 196 SER A O 1
ATOM 1574 N N . THR A 1 197 ? -0.411 11.668 2.272 1.00 90.00 197 THR A N 1
ATOM 1575 C CA . THR A 1 197 ? 0.817 11.199 2.928 1.00 90.00 197 THR A CA 1
ATOM 1576 C C . THR A 1 197 ? 0.874 9.668 3.010 1.00 90.00 197 THR A C 1
ATOM 1578 O O . THR A 1 197 ? 1.938 9.087 3.254 1.00 90.00 197 THR A O 1
ATOM 1581 N N . ILE A 1 198 ? -0.254 8.975 2.822 1.00 85.38 198 ILE A N 1
ATOM 1582 C CA . ILE A 1 198 ? -0.310 7.513 2.888 1.00 85.38 198 ILE A CA 1
ATOM 1583 C C . ILE A 1 198 ? 0.280 6.917 1.607 1.00 85.38 198 ILE A C 1
ATOM 1585 O O . ILE A 1 198 ? -0.309 6.948 0.529 1.00 85.38 198 ILE A O 1
ATOM 1589 N N . ARG A 1 199 ? 1.441 6.271 1.745 1.00 85.81 199 ARG A N 1
ATOM 1590 C CA . ARG A 1 199 ? 1.985 5.391 0.707 1.00 85.81 199 ARG A CA 1
ATOM 1591 C C . ARG A 1 199 ? 1.287 4.039 0.768 1.00 85.81 199 ARG A C 1
ATOM 1593 O O . ARG A 1 199 ? 1.664 3.173 1.553 1.00 85.81 199 ARG A O 1
ATOM 1600 N N . TRP A 1 200 ? 0.291 3.848 -0.091 1.00 83.81 200 TRP A N 1
ATOM 1601 C CA . TRP A 1 200 ? -0.479 2.601 -0.192 1.00 83.81 200 TRP A CA 1
ATOM 1602 C C . TRP A 1 200 ? 0.390 1.365 -0.452 1.00 83.81 200 TRP A C 1
ATOM 1604 O O . TRP A 1 200 ? 0.105 0.289 0.064 1.00 83.81 200 TRP A O 1
ATOM 1614 N N . MET A 1 201 ? 1.510 1.524 -1.164 1.00 84.50 201 MET A N 1
ATOM 1615 C CA . MET A 1 201 ? 2.471 0.435 -1.364 1.00 84.50 201 MET A CA 1
ATOM 1616 C C . MET A 1 201 ? 3.146 -0.011 -0.066 1.00 84.50 201 MET A C 1
ATOM 1618 O O . MET A 1 201 ? 3.512 -1.171 0.038 1.00 84.50 201 MET A O 1
ATOM 1622 N N . ASP A 1 202 ? 3.269 0.848 0.945 1.00 84.94 202 ASP A N 1
ATOM 1623 C CA . ASP A 1 202 ? 3.973 0.531 2.194 1.00 84.94 202 ASP A CA 1
ATOM 1624 C C . ASP A 1 202 ? 3.049 -0.029 3.285 1.00 84.94 202 ASP A C 1
ATOM 1626 O O . ASP A 1 202 ? 3.522 -0.370 4.378 1.00 84.94 202 ASP A O 1
ATOM 1630 N N . LEU A 1 203 ? 1.739 -0.118 3.011 1.00 83.31 203 LEU A N 1
ATOM 1631 C CA . LEU A 1 203 ? 0.739 -0.596 3.970 1.00 83.31 203 LEU A CA 1
ATOM 1632 C C . LEU A 1 203 ? 0.925 -2.079 4.317 1.00 83.31 203 LEU A C 1
ATOM 1634 O O . LEU A 1 203 ? 0.677 -2.465 5.455 1.00 83.31 203 LEU A O 1
ATOM 1638 N N . HIS A 1 204 ? 1.399 -2.886 3.365 1.00 80.69 204 HIS A N 1
ATOM 1639 C CA . HIS A 1 204 ? 1.606 -4.327 3.544 1.00 80.69 204 HIS A CA 1
ATOM 1640 C C . HIS A 1 204 ? 2.909 -4.686 4.277 1.00 80.69 204 HIS A C 1
ATOM 1642 O O . HIS A 1 204 ? 3.101 -5.817 4.735 1.00 80.69 204 HIS A O 1
ATOM 1648 N N . VAL A 1 205 ? 3.859 -3.749 4.361 1.00 82.00 205 VAL A N 1
ATOM 1649 C CA . VAL A 1 205 ? 5.194 -4.055 4.872 1.00 82.00 205 VAL A CA 1
ATOM 1650 C C . VAL A 1 205 ? 5.135 -4.181 6.391 1.00 82.00 205 VAL A C 1
ATOM 1652 O O . VAL A 1 205 ? 5.008 -3.189 7.112 1.00 82.00 205 VAL A O 1
ATOM 1655 N N . LYS A 1 206 ? 5.285 -5.418 6.879 1.00 79.50 206 LYS A N 1
ATOM 1656 C CA . LYS A 1 206 ? 5.417 -5.722 8.310 1.00 79.50 206 LYS A CA 1
ATOM 1657 C C . LYS A 1 206 ? 6.554 -4.904 8.926 1.00 79.50 206 LYS A C 1
ATOM 1659 O O . LYS A 1 206 ? 7.629 -4.800 8.335 1.00 79.50 206 LYS A O 1
ATOM 1664 N N . ILE A 1 207 ? 6.347 -4.405 10.145 1.00 78.94 207 ILE A N 1
ATOM 1665 C CA . ILE A 1 207 ? 7.342 -3.614 10.890 1.00 78.94 207 ILE A CA 1
ATOM 1666 C C . ILE A 1 207 ? 8.707 -4.315 10.956 1.00 78.94 207 ILE A C 1
ATOM 1668 O O . ILE A 1 207 ? 9.722 -3.664 10.739 1.00 78.94 207 ILE A O 1
ATOM 1672 N N . GLY A 1 208 ? 8.748 -5.643 11.126 1.00 78.81 208 GLY A N 1
ATOM 1673 C CA . GLY A 1 208 ? 10.010 -6.396 11.141 1.00 78.81 208 GLY A CA 1
ATOM 1674 C C . GLY A 1 208 ? 10.833 -6.270 9.851 1.00 78.81 208 GLY A C 1
ATOM 1675 O O . GLY A 1 208 ? 12.052 -6.152 9.909 1.00 78.81 208 GLY A O 1
ATOM 1676 N N . LYS A 1 209 ? 10.184 -6.202 8.680 1.00 84.19 209 LYS A N 1
ATOM 1677 C CA . LYS A 1 209 ? 10.890 -5.960 7.410 1.00 84.19 209 LYS A CA 1
ATOM 1678 C C . LYS A 1 209 ? 11.428 -4.532 7.325 1.00 84.19 209 LYS A C 1
ATOM 1680 O O . LYS A 1 209 ? 12.519 -4.335 6.803 1.00 84.19 209 LYS A O 1
ATOM 1685 N N . LYS A 1 210 ? 10.689 -3.548 7.857 1.00 84.62 210 LYS A N 1
ATOM 1686 C CA . LYS A 1 210 ? 11.156 -2.152 7.926 1.00 84.62 210 LYS A CA 1
ATOM 1687 C C . LYS A 1 210 ? 12.374 -2.029 8.835 1.00 84.62 210 LYS A C 1
ATOM 1689 O O . LYS A 1 210 ? 13.350 -1.409 8.438 1.00 84.62 210 LYS A O 1
ATOM 1694 N N . LEU A 1 211 ? 12.341 -2.682 9.997 1.00 88.94 211 LEU A N 1
ATOM 1695 C CA . LEU A 1 211 ? 13.465 -2.705 10.930 1.00 88.94 211 LEU A CA 1
ATOM 1696 C C . LEU A 1 211 ? 14.702 -3.363 10.305 1.00 88.94 211 LEU A C 1
ATOM 1698 O O . LEU A 1 211 ? 15.791 -2.807 10.390 1.00 88.94 211 LEU A O 1
ATOM 1702 N N . GLY A 1 212 ? 14.533 -4.496 9.617 1.00 91.56 212 GLY A N 1
ATOM 1703 C CA . GLY A 1 212 ? 15.628 -5.142 8.889 1.00 91.56 212 GLY A CA 1
ATOM 1704 C C . GLY A 1 212 ? 16.232 -4.240 7.810 1.00 91.56 212 GLY A C 1
ATOM 1705 O O . GLY A 1 212 ? 17.451 -4.140 7.706 1.00 91.56 212 GLY A O 1
ATOM 1706 N N . LEU A 1 213 ? 15.391 -3.523 7.055 1.00 90.44 213 LEU A N 1
ATOM 1707 C CA . LEU A 1 213 ? 15.860 -2.555 6.062 1.00 90.44 213 LEU A CA 1
ATOM 1708 C C . LEU A 1 213 ? 16.632 -1.401 6.715 1.00 90.44 213 LEU A C 1
ATOM 1710 O O . LEU A 1 213 ? 17.676 -1.012 6.205 1.00 90.44 213 LEU A O 1
ATOM 1714 N N . TRP A 1 214 ? 16.155 -0.883 7.849 1.00 93.06 214 TRP A N 1
ATOM 1715 C CA . TRP A 1 214 ? 16.832 0.186 8.587 1.00 93.06 214 TRP A CA 1
ATOM 1716 C C . TRP A 1 214 ? 18.203 -0.249 9.098 1.00 93.06 214 TRP A C 1
ATOM 1718 O O . TRP A 1 214 ? 19.186 0.455 8.871 1.00 93.06 214 TRP A O 1
ATOM 1728 N N . LEU A 1 215 ? 18.292 -1.430 9.713 1.00 95.44 215 LEU A N 1
ATOM 1729 C CA . LEU A 1 215 ? 19.561 -1.995 10.173 1.00 95.44 215 LEU A CA 1
ATOM 1730 C C . LEU A 1 215 ? 20.534 -2.204 9.012 1.00 95.44 215 LEU A C 1
ATOM 1732 O O . LEU A 1 215 ? 21.706 -1.859 9.127 1.00 95.44 215 LEU A O 1
ATOM 1736 N N . PHE A 1 216 ? 20.041 -2.689 7.872 1.00 96.25 216 PHE A N 1
ATOM 1737 C CA . PHE A 1 216 ? 20.853 -2.841 6.671 1.00 96.25 216 PHE A CA 1
ATOM 1738 C C . PHE A 1 216 ? 21.374 -1.495 6.150 1.00 96.25 216 PHE A C 1
ATOM 1740 O O . PHE A 1 216 ? 22.563 -1.362 5.877 1.00 96.25 216 PHE A O 1
ATOM 1747 N N . THR A 1 217 ? 20.522 -0.468 6.056 1.00 95.75 217 THR A N 1
ATOM 1748 C CA . THR A 1 217 ? 20.965 0.865 5.613 1.00 95.75 217 THR A CA 1
ATOM 1749 C C . THR A 1 217 ? 21.977 1.491 6.569 1.00 95.75 217 THR A C 1
ATOM 1751 O O . THR A 1 217 ? 22.935 2.114 6.119 1.00 95.75 217 THR A O 1
ATOM 1754 N N . LEU A 1 218 ? 21.808 1.286 7.878 1.00 97.00 218 LEU A N 1
ATOM 1755 C CA . LEU A 1 218 ? 22.733 1.775 8.899 1.00 97.00 218 LEU A CA 1
ATOM 1756 C C . LEU A 1 218 ? 24.086 1.058 8.783 1.00 97.00 218 LEU A C 1
ATOM 1758 O O . LEU A 1 218 ? 25.129 1.707 8.780 1.00 97.00 218 LEU A O 1
ATOM 1762 N N . PHE A 1 219 ? 24.064 -0.261 8.580 1.00 97.75 219 PHE A N 1
ATOM 1763 C CA . PHE A 1 219 ? 25.258 -1.061 8.322 1.00 97.75 219 PHE A CA 1
ATOM 1764 C C . PHE A 1 219 ? 26.017 -0.583 7.076 1.00 97.75 219 PHE A C 1
ATOM 1766 O O . PHE A 1 219 ? 27.220 -0.351 7.144 1.00 97.75 219 PHE A O 1
ATOM 1773 N N . VAL A 1 220 ? 25.320 -0.353 5.958 1.00 97.88 220 VAL A N 1
ATOM 1774 C CA . VAL A 1 220 ? 25.944 0.156 4.725 1.00 97.88 220 VAL A CA 1
ATOM 1775 C C . VAL A 1 220 ? 26.581 1.530 4.946 1.00 97.88 220 VAL A C 1
ATOM 1777 O O . VAL A 1 220 ? 27.717 1.744 4.526 1.00 97.88 220 VAL A O 1
ATOM 1780 N N . MET A 1 221 ? 25.898 2.449 5.638 1.00 98.06 221 MET A N 1
ATOM 1781 C CA . MET A 1 221 ? 26.476 3.758 5.969 1.00 98.06 221 MET A CA 1
ATOM 1782 C C . MET A 1 221 ? 27.731 3.626 6.833 1.00 98.06 221 MET A C 1
ATOM 1784 O O . MET A 1 221 ? 28.728 4.296 6.570 1.00 98.06 221 MET A O 1
ATOM 1788 N N . PHE A 1 222 ? 27.714 2.731 7.823 1.00 98.31 222 PHE A N 1
ATOM 1789 C CA . PHE A 1 222 ? 28.879 2.459 8.656 1.00 98.31 222 PHE A CA 1
ATOM 1790 C C . PHE A 1 222 ? 30.061 1.929 7.832 1.00 98.31 222 PHE A C 1
ATOM 1792 O O . PHE A 1 222 ? 31.174 2.430 7.976 1.00 98.31 222 PHE A O 1
ATOM 1799 N N . CYS A 1 223 ? 29.827 0.987 6.911 1.00 98.19 223 CYS A N 1
ATOM 1800 C CA . CYS A 1 223 ? 30.864 0.485 6.007 1.00 98.19 223 CYS A CA 1
ATOM 1801 C C . CYS A 1 223 ? 31.468 1.598 5.141 1.00 98.19 223 CYS A C 1
ATOM 1803 O O . CYS A 1 223 ? 32.687 1.667 5.004 1.00 98.19 223 CYS A O 1
ATOM 1805 N N . ILE A 1 224 ? 30.638 2.489 4.590 1.00 98.44 224 ILE A N 1
ATOM 1806 C CA . ILE A 1 224 ? 31.113 3.621 3.780 1.00 98.44 224 ILE A CA 1
ATOM 1807 C C . ILE A 1 224 ? 31.994 4.552 4.621 1.00 98.44 224 ILE A C 1
ATOM 1809 O O . ILE A 1 224 ? 33.075 4.933 4.173 1.00 98.44 224 ILE A O 1
ATOM 1813 N N . MET A 1 225 ? 31.579 4.879 5.848 1.00 98.38 225 MET A N 1
ATOM 1814 C CA . MET A 1 225 ? 32.383 5.718 6.743 1.00 98.38 225 MET A CA 1
ATOM 1815 C C . MET A 1 225 ? 33.696 5.045 7.153 1.00 98.38 225 MET A C 1
ATOM 1817 O O . MET A 1 225 ? 34.728 5.710 7.184 1.00 98.38 225 MET A O 1
ATOM 1821 N N . ALA A 1 226 ? 33.690 3.736 7.415 1.00 98.25 226 ALA A N 1
ATOM 1822 C CA . ALA A 1 226 ? 34.899 2.986 7.745 1.00 98.25 226 ALA A CA 1
ATOM 1823 C C . ALA A 1 226 ? 35.904 2.985 6.582 1.00 98.25 226 ALA A C 1
ATOM 1825 O O . ALA A 1 226 ? 37.088 3.244 6.792 1.00 98.25 226 ALA A O 1
ATOM 1826 N N . VAL A 1 227 ? 35.433 2.772 5.348 1.00 98.44 227 VAL A N 1
ATOM 1827 C CA . VAL A 1 227 ? 36.276 2.837 4.143 1.00 98.44 227 VAL A CA 1
ATOM 1828 C C . VAL A 1 227 ? 36.818 4.250 3.932 1.00 98.44 227 VAL A C 1
ATOM 1830 O O . VAL A 1 227 ? 38.012 4.410 3.695 1.00 98.44 227 VAL A O 1
ATOM 1833 N N . ALA A 1 228 ? 35.980 5.280 4.065 1.00 98.12 228 ALA A N 1
ATOM 1834 C CA . ALA A 1 228 ? 36.417 6.668 3.931 1.00 98.12 228 ALA A CA 1
ATOM 1835 C C . ALA A 1 228 ? 37.475 7.038 4.984 1.00 98.12 228 ALA A C 1
ATOM 1837 O O . ALA A 1 228 ? 38.495 7.636 4.649 1.00 98.12 228 ALA A O 1
ATOM 1838 N N . SER A 1 229 ? 37.270 6.624 6.239 1.00 98.06 229 SER A N 1
ATOM 1839 C CA . SER A 1 229 ? 38.238 6.825 7.320 1.00 98.06 229 SER A CA 1
ATOM 1840 C C . SER A 1 229 ? 39.550 6.088 7.054 1.00 98.06 229 SER A C 1
ATOM 1842 O O . SER A 1 229 ? 40.615 6.645 7.303 1.00 98.06 229 SER A O 1
ATOM 1844 N N . TYR A 1 230 ? 39.486 4.860 6.534 1.00 98.00 230 TYR A N 1
ATOM 1845 C CA . TYR A 1 230 ? 40.667 4.074 6.185 1.00 98.00 230 TYR A CA 1
ATOM 1846 C C . TYR A 1 230 ? 41.477 4.737 5.062 1.00 98.00 230 TYR A C 1
ATOM 1848 O O . TYR A 1 230 ? 42.688 4.926 5.184 1.00 98.00 230 TYR A O 1
ATOM 1856 N N . VAL A 1 231 ? 40.804 5.181 3.998 1.00 98.00 231 VAL A N 1
ATOM 1857 C CA . VAL A 1 231 ? 41.442 5.926 2.903 1.00 98.00 231 VAL A CA 1
ATOM 1858 C C . VAL A 1 231 ? 42.068 7.223 3.421 1.00 98.00 231 VAL A C 1
ATOM 1860 O O . VAL A 1 231 ? 43.207 7.529 3.078 1.00 98.00 231 VAL A O 1
ATOM 1863 N N . PHE A 1 232 ? 41.371 7.959 4.291 1.00 97.56 232 PHE A N 1
ATOM 1864 C CA . PHE A 1 232 ? 41.897 9.188 4.884 1.00 97.56 232 PHE A CA 1
ATOM 1865 C C . PHE A 1 232 ? 43.146 8.936 5.739 1.00 97.56 232 PHE A C 1
ATOM 1867 O O . PHE A 1 232 ? 44.108 9.698 5.643 1.00 97.56 232 PHE A O 1
ATOM 1874 N N . SER A 1 233 ? 43.175 7.852 6.527 1.00 96.50 233 SER A N 1
ATOM 1875 C CA . SER A 1 233 ? 44.379 7.477 7.279 1.00 96.50 233 SER A CA 1
ATOM 1876 C C . SER A 1 233 ? 45.560 7.165 6.364 1.00 96.50 233 SER A C 1
ATOM 1878 O O . SER A 1 233 ? 46.641 7.691 6.602 1.00 96.50 233 SER A O 1
ATOM 1880 N N . LEU A 1 234 ? 45.343 6.424 5.270 1.00 95.88 234 LEU A N 1
ATOM 1881 C CA . LEU A 1 234 ? 46.407 6.130 4.309 1.00 95.88 234 LEU A CA 1
ATOM 1882 C C . LEU A 1 234 ? 46.971 7.414 3.691 1.00 95.88 234 LEU A C 1
ATOM 1884 O O . LEU A 1 234 ? 48.182 7.608 3.675 1.00 95.88 234 LEU A O 1
ATOM 1888 N N . VAL A 1 235 ? 46.108 8.322 3.223 1.00 96.75 235 VAL A N 1
ATOM 1889 C CA . VAL A 1 235 ? 46.540 9.598 2.624 1.00 96.75 235 VAL A CA 1
ATOM 1890 C C . VAL A 1 235 ? 47.338 10.440 3.619 1.00 96.75 235 VAL A C 1
ATOM 1892 O O . VAL A 1 235 ? 48.361 11.020 3.251 1.00 96.75 235 VAL A O 1
ATOM 1895 N N . ARG A 1 236 ? 46.904 10.488 4.884 1.00 94.94 236 ARG A N 1
ATOM 1896 C CA . ARG A 1 236 ? 47.626 11.207 5.937 1.00 94.94 236 ARG A CA 1
ATOM 1897 C C . ARG A 1 236 ? 49.026 10.630 6.138 1.00 94.94 236 ARG A C 1
ATOM 1899 O O . ARG A 1 236 ? 49.984 11.399 6.167 1.00 94.94 236 ARG A O 1
ATOM 1906 N N . ASP A 1 237 ? 49.151 9.310 6.213 1.00 94.25 237 ASP A N 1
ATOM 1907 C CA . ASP A 1 237 ? 50.440 8.651 6.433 1.00 94.25 237 ASP A CA 1
ATOM 1908 C C . ASP A 1 237 ? 51.401 8.899 5.251 1.00 94.25 237 ASP A C 1
ATOM 1910 O O . ASP A 1 237 ? 52.569 9.223 5.465 1.00 94.25 237 ASP A O 1
ATOM 1914 N N . TYR A 1 238 ? 50.901 8.887 4.007 1.00 92.75 238 TYR A N 1
ATOM 1915 C CA . TYR A 1 238 ? 51.694 9.267 2.827 1.00 92.75 238 TYR A CA 1
ATOM 1916 C C . TYR A 1 238 ? 52.123 10.739 2.835 1.00 92.75 238 TYR A 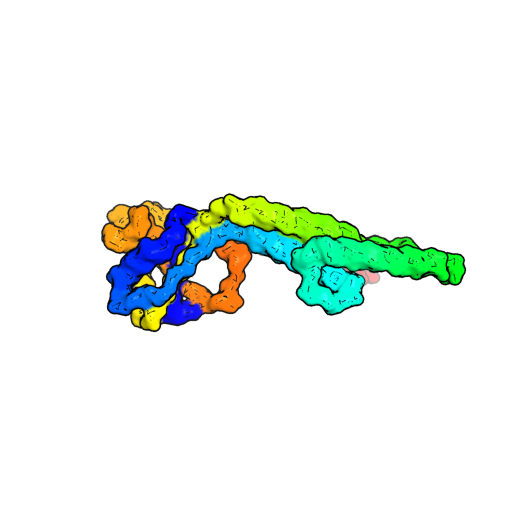C 1
ATOM 1918 O O . TYR A 1 238 ? 53.252 11.050 2.453 1.00 92.75 238 TYR A O 1
ATOM 1926 N N . SER A 1 239 ? 51.249 11.651 3.273 1.00 90.38 239 SER A N 1
ATOM 1927 C CA . SER A 1 239 ? 51.586 13.078 3.334 1.00 90.38 239 SER A CA 1
ATOM 1928 C C . SER A 1 239 ? 52.724 13.357 4.319 1.00 90.38 239 SER A C 1
ATOM 1930 O O . SER A 1 239 ? 53.633 14.115 3.996 1.00 90.38 239 SER A O 1
ATOM 1932 N N . ILE A 1 240 ? 52.735 12.690 5.479 1.00 90.00 240 ILE A N 1
ATOM 1933 C CA . ILE A 1 240 ? 53.786 12.851 6.493 1.00 90.00 240 ILE A CA 1
ATOM 1934 C C . ILE A 1 240 ? 55.144 12.407 5.939 1.00 90.00 240 ILE A C 1
ATOM 1936 O O . ILE A 1 240 ? 56.133 13.114 6.122 1.00 90.00 240 ILE A O 1
ATOM 1940 N N . ILE A 1 241 ? 55.186 11.281 5.216 1.00 87.81 241 ILE A N 1
ATOM 1941 C CA . ILE A 1 241 ? 56.421 10.787 4.591 1.00 87.81 241 ILE A CA 1
ATOM 1942 C C . ILE A 1 241 ? 56.956 11.810 3.580 1.00 87.81 241 ILE A C 1
ATOM 1944 O O . ILE A 1 241 ? 58.145 12.122 3.608 1.00 87.81 241 ILE A O 1
ATOM 1948 N N . PHE A 1 242 ? 56.088 12.382 2.739 1.00 83.94 242 PHE A N 1
ATOM 1949 C CA . PHE A 1 242 ? 56.498 13.346 1.714 1.00 83.94 242 PHE A CA 1
ATOM 1950 C C . PHE A 1 242 ? 57.022 14.671 2.290 1.00 83.94 242 PHE A C 1
ATOM 1952 O O . PHE A 1 242 ? 57.957 15.231 1.739 1.00 83.94 242 PHE A O 1
ATOM 1959 N N . TYR A 1 243 ? 56.465 15.169 3.400 1.00 82.00 243 TYR A N 1
ATOM 1960 C CA . TYR A 1 243 ? 56.956 16.401 4.042 1.00 82.00 243 TYR A CA 1
ATOM 1961 C C . TYR A 1 243 ? 58.241 16.209 4.867 1.00 82.00 243 TYR A C 1
ATOM 1963 O O . TYR A 1 243 ? 58.842 17.196 5.285 1.00 82.00 243 TYR A O 1
ATOM 1971 N N . SER A 1 244 ? 58.643 14.964 5.138 1.00 73.81 244 SER A N 1
ATOM 1972 C CA . SER A 1 244 ? 59.858 14.640 5.902 1.00 73.81 244 SER A CA 1
ATOM 1973 C C . SER A 1 244 ? 61.103 14.378 5.042 1.00 73.81 244 SER A C 1
ATOM 1975 O O . SER A 1 244 ? 62.189 14.229 5.602 1.00 73.81 244 SER A O 1
ATOM 1977 N N . ALA A 1 245 ? 60.940 14.307 3.717 1.00 63.03 245 ALA A N 1
ATOM 1978 C CA . ALA A 1 245 ? 61.999 14.104 2.727 1.00 63.03 245 ALA A CA 1
ATOM 1979 C C . ALA A 1 245 ? 62.378 15.426 2.046 1.00 63.03 245 ALA A C 1
ATOM 1981 O O . ALA A 1 245 ? 63.581 15.595 1.748 1.00 63.03 245 ALA A O 1
#